Protein AF-A0AAV6G6T9-F1 (afdb_monomer)

Sequence (315 aa):
MAETFWTLSTRKVIGYNVGSTQAIMESDSLARQVESVERSITFLRQEQLTLLHGLHLEILSLEKRCTELTCELKSNPPGRSQADVLEEEEMLEGRCREVEGRLAKQHSTLEELQKELSHKGALVGALRASLKDKERSFLEDLKKHSHRTTVLTTELQKQTEAATYLSMQLHSARKKLKHQHQQQQQQHHHHHRQRVAHHDPQEPTGSPSPGPSGVVAKPKRRSGGSKHSATHIRAERARECVPREKVTGPEEPKAMPDPALFFYPHRHRARSRHALRLPLEAMEDMVGAEVPDRVAPILVAPPPTATIAAESKAE

Mean predicted aligned error: 22.71 Å

Foldseek 3Di:
DDDDDDDDDDDDDDDDDPVVVVVVVVVVVVVVVVVVVVVVVVVVVVVVVVVVVVVVVVVVVVVVVVVVVVCCVVVVDVPAPPVRVVVVVVVVVVVVVVVVVVVVVVVVVVVVVVVVVVVVVVVVVVVVVVVVVVVVVVVVVVVVVVVVVVVVVVVVVVVVVVVVVVVVVVVVVVVVVVVVVVVVVVVVVVVVVVVCVPDDDDDDDDDDDDDDDDDPDDPPDPDDPDPVPVVVVVVVVVVVVDPPPVCPDPDDDDPDDDPCVVVDDPDPDDDDDDDDDDDDDDDDDDDDDDDDDDDDDDDDDDDDDDDDDDDDDDD

Structure (mmCIF, N/CA/C/O backbone):
data_AF-A0AAV6G6T9-F1
#
_entry.id   AF-A0AAV6G6T9-F1
#
loop_
_atom_site.group_PDB
_atom_site.id
_atom_site.type_symbol
_atom_site.label_atom_id
_atom_site.label_alt_id
_atom_site.label_comp_id
_atom_site.label_asym_id
_atom_site.label_entity_id
_atom_site.label_seq_id
_atom_site.pdbx_PDB_ins_code
_atom_site.Cartn_x
_atom_site.Cartn_y
_atom_site.Cartn_z
_atom_site.occupancy
_atom_site.B_iso_or_equiv
_atom_site.auth_seq_id
_atom_site.auth_comp_id
_atom_site.auth_asym_id
_atom_site.auth_atom_id
_atom_site.pdbx_PDB_model_num
ATOM 1 N N . MET A 1 1 ? -106.044 -54.696 132.456 1.00 41.06 1 MET A N 1
ATOM 2 C CA . MET A 1 1 ? -106.180 -56.120 132.067 1.00 41.06 1 MET A CA 1
ATOM 3 C C . MET A 1 1 ? -106.564 -56.115 130.591 1.00 41.06 1 MET A C 1
ATOM 5 O O . MET A 1 1 ? -107.539 -55.448 130.294 1.00 41.06 1 MET A O 1
ATOM 9 N N . ALA A 1 2 ? -105.868 -56.689 129.612 1.00 40.88 2 ALA A N 1
ATOM 10 C CA . ALA A 1 2 ? -104.764 -57.645 129.572 1.00 40.88 2 ALA A CA 1
ATOM 11 C C . ALA A 1 2 ? -103.958 -57.458 128.256 1.00 40.88 2 ALA A C 1
ATOM 13 O O . ALA A 1 2 ? -104.412 -56.766 127.347 1.00 40.88 2 ALA A O 1
ATOM 14 N N . GLU A 1 3 ? -102.761 -58.046 128.208 1.00 51.12 3 GLU A N 1
ATOM 15 C CA . GLU A 1 3 ? -101.718 -57.963 127.167 1.00 51.12 3 GLU A CA 1
ATOM 16 C C . GLU A 1 3 ? -101.875 -58.967 125.994 1.00 51.12 3 GLU A C 1
ATOM 18 O O . GLU A 1 3 ? -102.751 -59.830 126.031 1.00 51.12 3 GLU A O 1
ATOM 23 N N . THR A 1 4 ? -100.893 -58.908 125.062 1.00 51.16 4 THR A N 1
ATOM 24 C CA . THR A 1 4 ? -100.287 -59.939 124.153 1.00 51.16 4 THR A CA 1
ATOM 25 C C . THR A 1 4 ? -100.563 -59.747 122.640 1.00 51.16 4 THR A C 1
ATOM 27 O O . THR A 1 4 ? -101.712 -59.580 122.261 1.00 51.16 4 THR A O 1
ATOM 30 N N . PHE A 1 5 ? -99.595 -59.497 121.726 1.00 52.81 5 PHE A N 1
ATOM 31 C CA . PHE A 1 5 ? -98.375 -60.174 121.177 1.00 52.81 5 PHE A CA 1
ATOM 32 C C . PHE A 1 5 ? -98.612 -60.930 119.836 1.00 52.81 5 PHE A C 1
ATOM 34 O O . PHE A 1 5 ? -99.600 -61.645 119.734 1.00 52.81 5 PHE A O 1
ATOM 41 N N . TRP A 1 6 ? -97.684 -60.777 118.857 1.00 47.28 6 TRP A N 1
ATOM 42 C CA . TRP A 1 6 ? -97.148 -61.730 117.829 1.00 47.28 6 TRP A CA 1
ATOM 43 C C . TRP A 1 6 ? -96.777 -61.107 116.445 1.00 47.28 6 TRP A C 1
ATOM 45 O O . TRP A 1 6 ? -97.058 -59.949 116.166 1.00 47.28 6 TRP A O 1
ATOM 55 N N . THR A 1 7 ? -96.036 -61.877 115.630 1.00 49.06 7 THR A N 1
ATOM 56 C CA . THR A 1 7 ? -94.848 -61.572 114.783 1.00 49.06 7 THR A CA 1
ATOM 57 C C . THR A 1 7 ? -94.997 -61.668 113.238 1.00 49.06 7 THR A C 1
ATOM 59 O O . THR A 1 7 ? -95.895 -62.345 112.765 1.00 49.06 7 THR A O 1
ATOM 62 N N . LEU A 1 8 ? -94.006 -61.101 112.506 1.00 49.66 8 LEU A N 1
ATOM 63 C CA . LEU A 1 8 ? -93.363 -61.440 111.192 1.00 49.66 8 LEU A CA 1
ATOM 64 C C . LEU A 1 8 ? -94.143 -62.070 110.001 1.00 49.66 8 LEU A C 1
ATOM 66 O O . LEU A 1 8 ? -94.743 -63.125 110.145 1.00 49.66 8 LEU A O 1
ATOM 70 N N . SER A 1 9 ? -93.855 -61.597 108.767 1.00 36.16 9 SER A N 1
ATOM 71 C CA . SER A 1 9 ? -93.551 -62.478 107.607 1.00 36.16 9 SER A CA 1
ATOM 72 C C . SER A 1 9 ? -92.897 -61.744 106.418 1.00 36.16 9 SER A C 1
ATOM 74 O O . SER A 1 9 ? -93.399 -60.736 105.928 1.00 36.16 9 SER A O 1
ATOM 76 N N . THR A 1 10 ? -91.806 -62.313 105.901 1.00 50.47 10 THR A N 1
ATOM 77 C CA . THR A 1 10 ? -91.118 -61.986 104.638 1.00 50.47 10 THR A CA 1
ATOM 78 C C . THR A 1 10 ? -91.648 -62.843 103.477 1.00 50.47 10 THR A C 1
ATOM 80 O O . THR A 1 10 ? -92.074 -63.978 103.686 1.00 50.47 10 THR A O 1
ATOM 83 N N . ARG A 1 11 ? -91.558 -62.359 102.226 1.00 40.62 11 ARG A N 1
ATOM 84 C CA . ARG A 1 11 ? -91.478 -63.231 101.036 1.00 40.62 11 ARG A CA 1
ATOM 85 C C . ARG A 1 11 ? -90.736 -62.556 99.879 1.00 40.62 11 ARG A C 1
ATOM 87 O O . ARG A 1 11 ? -90.953 -61.391 99.573 1.00 40.62 11 ARG A O 1
ATOM 94 N N . LYS A 1 12 ? -89.838 -63.335 99.278 1.00 53.16 12 LYS A N 1
ATOM 95 C CA . LYS A 1 12 ? -88.882 -63.012 98.213 1.00 53.16 12 LYS A CA 1
ATOM 96 C C . LYS A 1 12 ? -89.380 -63.624 96.899 1.00 53.16 12 LYS A C 1
ATOM 98 O O . LYS A 1 12 ? -89.900 -64.736 96.932 1.00 53.16 12 LYS A O 1
ATOM 103 N N . VAL A 1 13 ? -89.178 -62.952 95.764 1.00 44.69 13 VAL A N 1
ATOM 104 C CA . VAL A 1 13 ? -89.310 -63.549 94.422 1.00 44.69 13 VAL A CA 1
ATOM 105 C C . VAL A 1 13 ? -88.061 -63.195 93.615 1.00 44.69 13 VAL A C 1
ATOM 107 O O . VAL A 1 13 ? -87.662 -62.037 93.548 1.00 44.69 13 VAL A O 1
ATOM 110 N N . ILE A 1 14 ? -87.420 -64.230 93.073 1.00 48.31 14 ILE A N 1
ATOM 111 C CA . ILE A 1 14 ? -86.211 -64.220 92.242 1.00 48.31 14 ILE A CA 1
ATOM 112 C C . ILE A 1 14 ? -86.640 -64.690 90.849 1.00 48.31 14 ILE A C 1
ATOM 114 O O . ILE A 1 14 ? -87.319 -65.711 90.749 1.00 48.31 14 ILE A O 1
ATOM 118 N N . GLY A 1 15 ? -86.220 -63.991 89.792 1.00 45.75 15 GLY A N 1
ATOM 119 C CA . GLY A 1 15 ? -86.423 -64.434 88.414 1.00 45.75 15 GLY A CA 1
ATOM 120 C C . GLY A 1 15 ? -85.652 -63.611 87.375 1.00 45.75 15 GLY A C 1
ATOM 121 O O . GLY A 1 15 ? -86.009 -62.470 87.118 1.00 45.75 15 GLY A O 1
ATOM 122 N N . TYR A 1 16 ? -84.682 -64.280 86.736 1.00 47.44 16 TYR A N 1
ATOM 123 C CA . TYR A 1 16 ? -84.162 -64.080 85.368 1.00 47.44 16 TYR A CA 1
ATOM 124 C C . TYR A 1 16 ? -83.041 -63.044 85.136 1.00 47.44 16 TYR A C 1
ATOM 126 O O . TYR A 1 16 ? -83.238 -61.842 85.032 1.00 47.44 16 TYR A O 1
ATOM 134 N N . ASN A 1 17 ? -81.835 -63.606 84.988 1.00 52.84 17 ASN A N 1
ATOM 135 C CA . ASN A 1 17 ? -80.500 -63.000 85.024 1.00 52.84 17 ASN A CA 1
ATOM 136 C C . ASN A 1 17 ? -79.747 -63.172 83.673 1.00 52.84 17 ASN A C 1
ATOM 138 O O . ASN A 1 17 ? -78.525 -63.167 83.636 1.00 52.84 17 ASN A O 1
ATOM 142 N N . VAL A 1 18 ? -80.461 -63.395 82.555 1.00 53.16 18 VAL A N 1
ATOM 143 C CA . VAL A 1 18 ? -79.850 -63.735 81.241 1.00 53.16 18 VAL A CA 1
ATOM 144 C C . VAL A 1 18 ? -79.889 -62.574 80.234 1.00 53.16 18 VAL A C 1
ATOM 146 O O . VAL A 1 18 ? -78.946 -62.403 79.475 1.00 53.16 18 VAL A O 1
ATOM 149 N N . GLY A 1 19 ? -80.900 -61.696 80.274 1.00 52.91 19 GLY A N 1
ATOM 150 C CA . GLY A 1 19 ? -80.876 -60.439 79.501 1.00 52.91 19 GLY A CA 1
ATOM 151 C C . GLY A 1 19 ? -79.894 -59.404 80.066 1.00 52.91 19 GLY A C 1
ATOM 152 O O . GLY A 1 19 ? -79.431 -58.519 79.354 1.00 52.91 19 GLY A O 1
ATOM 153 N N . SER A 1 20 ? -79.535 -59.550 81.345 1.00 53.62 20 SER A N 1
ATOM 154 C CA . SER A 1 20 ? -78.625 -58.634 82.026 1.00 53.62 20 SER A CA 1
ATOM 155 C C . SER A 1 20 ? -77.185 -58.800 81.548 1.00 53.62 20 SER A C 1
ATOM 157 O O . SER A 1 20 ? -76.500 -57.803 81.398 1.00 53.62 20 SER A O 1
ATOM 159 N N . THR A 1 21 ? -76.708 -60.017 81.265 1.00 56.94 21 THR A N 1
ATOM 160 C CA . THR A 1 21 ? -75.305 -60.239 80.869 1.00 56.94 21 THR A CA 1
ATOM 161 C C . THR A 1 21 ? -75.007 -59.772 79.445 1.00 56.94 21 THR A C 1
ATOM 163 O O . THR A 1 21 ? -73.930 -59.235 79.209 1.00 56.94 21 THR A O 1
ATOM 166 N N . GLN A 1 22 ? -75.959 -59.891 78.513 1.00 58.50 22 GLN A N 1
ATOM 167 C CA . GLN A 1 22 ? -75.807 -59.377 77.146 1.00 58.50 22 GLN A CA 1
ATOM 168 C C . GLN A 1 22 ? -75.894 -57.844 77.095 1.00 58.50 22 GLN A C 1
ATOM 170 O O . GLN A 1 22 ? -75.050 -57.208 76.469 1.00 58.50 22 GLN A O 1
ATOM 175 N N . ALA A 1 23 ? -76.817 -57.247 77.857 1.00 64.19 23 ALA A N 1
ATOM 176 C CA . ALA A 1 23 ? -76.880 -55.797 78.038 1.00 64.19 23 ALA A CA 1
ATOM 177 C C . ALA A 1 23 ? -75.626 -55.238 78.739 1.00 64.19 23 ALA A C 1
ATOM 179 O O . ALA A 1 23 ? -75.147 -54.171 78.366 1.00 64.19 23 ALA A O 1
ATOM 180 N N . ILE A 1 24 ? -75.056 -55.966 79.709 1.00 71.31 24 ILE A N 1
ATOM 181 C CA . ILE A 1 24 ? -73.789 -55.596 80.359 1.00 71.31 24 ILE A CA 1
ATOM 182 C C . ILE A 1 24 ? -72.635 -55.648 79.345 1.00 71.31 24 ILE A C 1
ATOM 184 O O . ILE A 1 24 ? -71.897 -54.675 79.227 1.00 71.31 24 ILE A O 1
ATOM 188 N N . MET A 1 25 ? -72.518 -56.712 78.540 1.00 65.44 25 MET A N 1
ATOM 189 C CA . MET A 1 25 ? -71.467 -56.814 77.514 1.00 65.44 25 MET A CA 1
ATOM 190 C C . MET A 1 25 ? -71.571 -55.733 76.423 1.00 65.44 25 MET A C 1
ATOM 192 O O . MET A 1 25 ? -70.552 -55.173 76.016 1.00 65.44 25 MET A O 1
ATOM 196 N N . GLU A 1 26 ? -72.780 -55.408 75.959 1.00 73.19 26 GLU A N 1
ATOM 197 C CA . GLU A 1 26 ? -73.020 -54.313 75.007 1.00 73.19 26 GLU A CA 1
ATOM 198 C C . GLU A 1 26 ? -72.742 -52.941 75.641 1.00 73.19 26 GLU A C 1
ATOM 200 O O . GLU A 1 26 ? -72.163 -52.070 74.989 1.00 73.19 26 GLU A O 1
ATOM 205 N N . SER A 1 27 ? -73.054 -52.765 76.929 1.00 78.31 27 SER A N 1
ATOM 206 C CA . SER A 1 27 ? -72.729 -51.543 77.672 1.00 78.31 27 SER A CA 1
ATOM 207 C C . SER A 1 27 ? -71.225 -51.362 77.893 1.00 78.31 27 SER A C 1
ATOM 209 O O . SER A 1 27 ? -70.723 -50.253 77.727 1.00 78.31 27 SER A O 1
ATOM 211 N N . ASP A 1 28 ? -70.483 -52.442 78.151 1.00 81.31 28 ASP A N 1
ATOM 212 C CA . ASP A 1 28 ? -69.023 -52.419 78.278 1.00 81.31 28 ASP A CA 1
ATOM 213 C C . ASP A 1 28 ? -68.351 -52.130 76.927 1.00 81.31 28 ASP A C 1
ATOM 215 O O . ASP A 1 28 ? -67.334 -51.437 76.859 1.00 81.31 28 ASP A O 1
ATOM 219 N N . SER A 1 29 ? -68.921 -52.638 75.828 1.00 85.25 29 SER A N 1
ATOM 220 C CA . SER A 1 29 ? -68.466 -52.332 74.467 1.00 85.25 29 SER A CA 1
ATOM 221 C C . SER A 1 29 ? -68.713 -50.866 74.107 1.00 85.25 29 SER A C 1
ATOM 223 O O . SER A 1 29 ? -67.813 -50.203 73.588 1.00 85.25 29 SER A O 1
ATOM 225 N N . LEU A 1 30 ? -69.903 -50.340 74.416 1.00 89.44 30 LEU A N 1
ATOM 226 C CA . LEU A 1 30 ? -70.239 -48.933 74.204 1.00 89.44 30 LEU A CA 1
ATOM 227 C C . LEU A 1 30 ? -69.366 -48.019 75.072 1.00 89.44 30 LEU A C 1
ATOM 229 O O . LEU A 1 30 ? -68.861 -47.019 74.573 1.00 89.44 30 LEU A O 1
ATOM 233 N N . ALA A 1 31 ? -69.114 -48.384 76.331 1.00 89.44 31 ALA A N 1
ATOM 234 C CA . ALA A 1 31 ? -68.224 -47.645 77.222 1.00 89.44 31 ALA A CA 1
ATOM 235 C C . ALA A 1 31 ? -66.794 -47.584 76.668 1.00 89.44 31 ALA A C 1
ATOM 237 O O . ALA A 1 31 ? -66.214 -46.504 76.598 1.00 89.44 31 ALA A O 1
ATOM 238 N N . ARG A 1 32 ? -66.244 -48.707 76.180 1.00 91.38 32 ARG A N 1
ATOM 239 C CA . ARG A 1 32 ? -64.930 -48.723 75.510 1.00 91.38 32 ARG A CA 1
ATOM 240 C C . ARG A 1 32 ? -64.916 -47.886 74.231 1.00 91.38 32 ARG A C 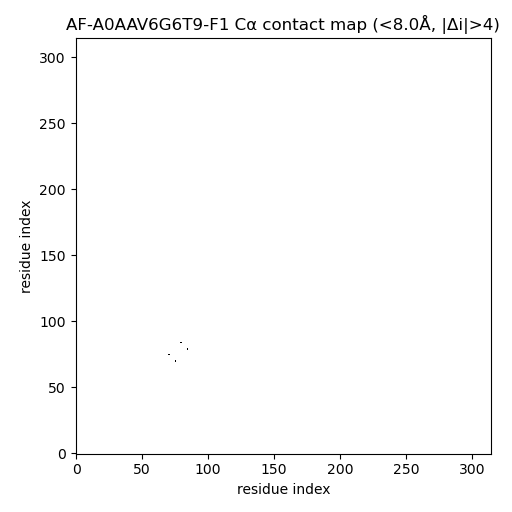1
ATOM 242 O O . ARG A 1 32 ? -63.908 -47.246 73.941 1.00 91.38 32 ARG A O 1
ATOM 249 N N . GLN A 1 33 ? -66.008 -47.876 73.466 1.00 92.88 33 GLN A N 1
ATOM 250 C CA . GLN A 1 33 ? -66.125 -47.066 72.253 1.00 92.88 33 GLN A CA 1
ATOM 251 C C . GLN A 1 33 ? -66.185 -45.568 72.576 1.00 92.88 33 GLN A C 1
ATOM 253 O O . GLN A 1 33 ? -65.482 -44.788 71.938 1.00 92.88 33 GLN A O 1
ATOM 258 N N . VAL A 1 34 ? -66.951 -45.172 73.595 1.00 92.69 34 VAL A N 1
ATOM 259 C CA . VAL A 1 34 ? -66.989 -43.794 74.109 1.00 92.69 34 VAL A CA 1
ATOM 260 C C . VAL A 1 34 ? -65.607 -43.384 74.605 1.00 92.69 34 VAL A C 1
ATOM 262 O O . VAL A 1 34 ? -65.087 -42.368 74.162 1.00 92.69 34 VAL A O 1
ATOM 265 N N . GLU A 1 35 ? -64.948 -44.218 75.406 1.00 94.56 35 GLU A N 1
ATOM 266 C CA . GLU A 1 35 ? -63.604 -43.944 75.920 1.00 94.56 35 GLU A CA 1
ATOM 267 C C . GLU A 1 35 ? -62.551 -43.886 74.788 1.00 94.56 35 GLU A C 1
ATOM 269 O O . GLU A 1 35 ? -61.569 -43.149 74.861 1.00 94.56 35 GLU A O 1
ATOM 274 N N . SER A 1 36 ? -62.724 -44.651 73.705 1.00 95.31 36 SER A N 1
ATOM 275 C CA . SER A 1 36 ? -61.883 -44.565 72.502 1.00 95.31 36 SER A CA 1
ATOM 276 C C . SER A 1 36 ? -62.116 -43.261 71.739 1.00 95.31 36 SER A C 1
ATOM 278 O O . SER A 1 36 ? -61.157 -42.636 71.284 1.00 95.31 36 SER A O 1
ATOM 280 N N . VAL A 1 37 ? -63.374 -42.842 71.589 1.00 96.62 37 VAL A N 1
ATOM 281 C CA . VAL A 1 37 ? -63.724 -41.575 70.939 1.00 96.62 37 VAL A CA 1
ATOM 282 C C . VAL A 1 37 ? -63.223 -40.402 71.776 1.00 96.62 37 VAL A C 1
ATOM 284 O O . VAL A 1 37 ? -62.614 -39.494 71.222 1.00 96.62 37 VAL A O 1
ATOM 287 N N . GLU A 1 38 ? -63.363 -40.442 73.098 1.00 96.00 38 GLU A N 1
ATOM 288 C CA . GLU A 1 38 ? -62.825 -39.430 74.010 1.00 96.00 38 GLU A CA 1
ATOM 289 C C . GLU A 1 38 ? -61.305 -39.304 73.884 1.00 96.00 38 GLU A C 1
ATOM 291 O O . GLU A 1 38 ? -60.806 -38.189 73.731 1.00 96.00 38 GLU A O 1
ATOM 296 N N . ARG A 1 39 ? -60.569 -40.425 73.834 1.00 96.75 39 ARG A N 1
ATOM 297 C CA . ARG A 1 39 ? -59.121 -40.422 73.547 1.00 96.75 39 ARG A CA 1
ATOM 298 C C . ARG A 1 39 ? -58.793 -39.861 72.161 1.00 96.75 39 ARG A C 1
ATOM 300 O O . ARG A 1 39 ? -57.801 -39.156 72.006 1.00 96.75 39 ARG A O 1
ATOM 307 N N . SER A 1 40 ? -59.612 -40.149 71.148 1.00 96.56 40 SER A N 1
ATOM 308 C CA . SER A 1 40 ? -59.420 -39.583 69.806 1.00 96.56 40 SER A CA 1
ATOM 309 C C . SER A 1 40 ? -59.682 -38.074 69.780 1.00 96.56 40 SER A C 1
ATOM 311 O O . SER A 1 40 ? -58.942 -37.334 69.143 1.00 96.56 40 SER A O 1
ATOM 313 N N . ILE A 1 41 ? -60.674 -37.591 70.535 1.00 97.12 41 ILE A N 1
ATOM 314 C CA . ILE A 1 41 ? -60.990 -36.166 70.661 1.00 97.12 41 ILE A CA 1
ATOM 315 C C . ILE A 1 41 ? -59.871 -35.444 71.406 1.00 97.12 41 ILE A C 1
ATOM 317 O O . ILE A 1 41 ? -59.490 -34.347 71.005 1.00 97.12 41 ILE A O 1
ATOM 321 N N . THR A 1 42 ? -59.329 -36.025 72.478 1.00 96.56 42 THR A N 1
ATOM 322 C CA . THR A 1 42 ? -58.191 -35.422 73.184 1.00 96.56 42 THR A CA 1
ATOM 323 C C . THR A 1 42 ? -56.944 -35.401 72.309 1.00 96.56 42 THR A C 1
ATOM 325 O O . THR A 1 42 ? -56.267 -34.376 72.284 1.00 96.56 42 THR A O 1
ATOM 328 N N . PHE A 1 43 ? -56.696 -36.457 71.528 1.00 97.62 43 PHE A N 1
ATOM 329 C CA . PHE A 1 43 ? -55.625 -36.486 70.532 1.00 97.62 43 PHE A CA 1
ATOM 330 C C . PHE A 1 43 ? -55.804 -35.396 69.466 1.00 97.62 43 PHE A C 1
ATOM 332 O O . PHE A 1 43 ? -54.898 -34.592 69.275 1.00 97.62 43 PHE A O 1
ATOM 339 N N . LEU A 1 44 ? -56.985 -35.285 68.844 1.00 97.69 44 LEU A N 1
ATOM 340 C CA . LEU A 1 44 ? -57.269 -34.238 67.852 1.00 97.69 44 LEU A CA 1
ATOM 341 C C . LEU A 1 44 ? -57.118 -32.834 68.447 1.00 97.69 44 LEU A C 1
ATOM 343 O O . LEU A 1 44 ? -56.577 -31.941 67.803 1.00 97.69 44 LEU A O 1
ATOM 347 N N . ARG A 1 45 ? -57.580 -32.621 69.685 1.00 96.94 45 ARG A N 1
ATOM 348 C CA . ARG A 1 45 ? -57.419 -31.334 70.379 1.00 96.94 45 ARG A CA 1
ATOM 349 C C . ARG A 1 45 ? -55.951 -31.014 70.631 1.00 96.94 45 ARG A C 1
ATOM 351 O O . ARG A 1 45 ? -55.549 -29.863 70.481 1.00 96.94 45 ARG A O 1
ATOM 358 N N . GLN A 1 46 ? -55.156 -32.015 70.996 1.00 97.62 46 GLN A N 1
ATOM 359 C CA . GLN A 1 46 ? -53.718 -31.863 71.172 1.00 97.62 46 GLN A CA 1
ATOM 360 C C . GLN A 1 46 ? -53.029 -31.548 69.838 1.00 97.62 46 GLN A C 1
ATOM 362 O O . GLN A 1 46 ? -52.244 -30.606 69.779 1.00 97.62 46 GLN A O 1
ATOM 367 N N . GLU A 1 47 ? -53.375 -32.257 68.763 1.00 97.62 47 GLU A N 1
ATOM 368 C CA . GLU A 1 47 ? -52.836 -32.029 67.420 1.00 97.62 47 GLU A CA 1
ATOM 369 C C . GLU A 1 47 ? -53.194 -30.626 66.898 1.00 97.62 47 GLU A C 1
ATOM 371 O O . GLU A 1 47 ? -52.319 -29.876 66.460 1.00 97.62 47 GLU A O 1
ATOM 376 N N . GLN A 1 48 ? -54.455 -30.208 67.056 1.00 97.75 48 GLN A N 1
ATOM 377 C CA . GLN A 1 48 ? -54.919 -28.867 66.698 1.00 97.75 48 GLN A CA 1
ATOM 378 C C . GLN A 1 48 ? -54.155 -27.775 67.461 1.00 97.75 48 GLN A C 1
ATOM 380 O O . GLN A 1 48 ? -53.764 -26.771 66.864 1.00 97.75 48 GLN A O 1
ATOM 385 N N . LEU A 1 49 ? -53.911 -27.967 68.762 1.00 98.12 49 LEU A N 1
ATOM 386 C CA . LEU A 1 49 ? -53.104 -27.044 69.564 1.00 98.12 49 LEU A CA 1
ATOM 387 C C . LEU A 1 49 ? -51.649 -26.994 69.082 1.00 98.12 49 LEU A C 1
ATOM 389 O O . LEU A 1 49 ? -51.089 -25.903 68.981 1.00 98.12 49 LEU A O 1
ATOM 393 N N . THR A 1 50 ? -51.043 -28.138 68.746 1.00 97.88 50 THR A N 1
ATOM 394 C CA . THR A 1 50 ? -49.665 -28.175 68.226 1.00 97.88 50 THR A CA 1
ATOM 395 C C . THR A 1 50 ? -49.531 -27.488 66.869 1.00 97.88 50 THR A C 1
ATOM 397 O O . THR A 1 50 ? -48.595 -26.714 66.680 1.00 97.88 50 THR A O 1
ATOM 400 N N . LEU A 1 51 ? -50.487 -27.690 65.955 1.00 98.12 51 LEU A N 1
ATOM 401 C CA . LEU A 1 51 ? -50.503 -27.023 64.654 1.00 98.12 51 LEU A CA 1
ATOM 402 C C . LEU A 1 51 ? -50.672 -25.510 64.811 1.00 98.12 51 LEU A C 1
ATOM 404 O O . LEU A 1 51 ? -49.931 -24.740 64.207 1.00 98.12 51 LEU A O 1
ATOM 408 N N . LEU A 1 52 ? -51.615 -25.078 65.652 1.00 98.25 52 LEU A N 1
ATOM 409 C CA . LEU A 1 52 ? -51.862 -23.657 65.887 1.00 98.25 52 LEU A CA 1
ATOM 410 C C . LEU A 1 52 ? -50.645 -22.968 66.520 1.00 98.25 52 LEU A C 1
ATOM 412 O O . LEU A 1 52 ? -50.295 -21.857 66.126 1.00 98.25 52 LEU A O 1
ATOM 416 N N . HIS A 1 53 ? -49.962 -23.642 67.450 1.00 98.12 53 HIS A N 1
ATOM 417 C CA . HIS A 1 53 ? -48.706 -23.151 68.010 1.00 98.12 53 HIS A CA 1
ATOM 418 C C . HIS A 1 53 ? -47.591 -23.068 66.954 1.00 98.12 53 HIS A C 1
ATOM 420 O O . HIS A 1 53 ? -46.897 -22.055 66.889 1.00 98.12 53 HIS A O 1
ATOM 426 N N . GLY A 1 54 ? -47.452 -24.082 66.091 1.00 98.44 54 GLY A N 1
ATOM 427 C CA . GLY A 1 54 ? -46.478 -24.091 64.994 1.00 98.44 54 GLY A CA 1
ATOM 428 C C . GLY A 1 54 ? -46.690 -22.951 63.996 1.00 98.44 54 GLY A C 1
ATOM 429 O O . GLY A 1 54 ? -45.761 -22.196 63.720 1.00 98.44 54 GLY A O 1
ATOM 430 N N . LEU A 1 55 ? -47.929 -22.752 63.536 1.00 98.38 55 LEU A N 1
ATOM 431 C CA . LEU A 1 55 ? -48.283 -21.650 62.634 1.00 98.38 55 LEU A CA 1
ATOM 432 C C . LEU A 1 55 ? -48.022 -20.280 63.266 1.00 98.38 55 LEU A C 1
ATOM 434 O O . LEU A 1 55 ? -47.551 -19.368 62.592 1.00 98.38 55 LEU A O 1
ATOM 438 N N . HIS A 1 56 ? -48.293 -20.126 64.564 1.00 98.25 56 HIS A N 1
ATOM 439 C CA . HIS A 1 56 ? -47.997 -18.879 65.262 1.00 98.25 56 HIS A CA 1
ATOM 440 C C . HIS A 1 56 ? -46.493 -18.563 65.246 1.00 98.25 56 HIS A C 1
ATOM 442 O O . HIS A 1 56 ? -46.113 -17.425 64.983 1.00 98.25 56 HIS A O 1
ATOM 448 N N . LEU A 1 57 ? -45.630 -19.563 65.453 1.00 98.50 57 LEU A N 1
ATOM 449 C CA . LEU A 1 57 ? -44.177 -19.389 65.358 1.00 98.50 57 LEU A CA 1
ATOM 450 C C . LEU A 1 57 ? -43.714 -19.069 63.929 1.00 98.50 57 LEU A C 1
ATOM 452 O O . LEU A 1 57 ? -42.823 -18.238 63.756 1.00 98.50 57 LEU A O 1
ATOM 456 N N . GLU A 1 58 ? -44.317 -19.682 62.907 1.00 98.25 58 GLU A N 1
ATOM 457 C CA . GLU A 1 58 ? -44.018 -19.372 61.503 1.00 98.25 58 GLU A CA 1
ATOM 458 C C . GLU A 1 58 ? -44.395 -17.936 61.142 1.00 98.25 58 GLU A C 1
ATOM 460 O O . GLU A 1 58 ? -43.586 -17.235 60.537 1.00 98.25 58 GLU A O 1
ATOM 465 N N . ILE A 1 59 ? -45.579 -17.476 61.560 1.00 98.31 59 ILE A N 1
ATOM 466 C CA . ILE A 1 59 ? -46.020 -16.090 61.361 1.00 98.31 59 ILE A CA 1
ATOM 467 C C . ILE A 1 59 ? -45.023 -15.135 62.016 1.00 98.31 59 ILE A C 1
ATOM 469 O O . ILE A 1 59 ? -44.523 -14.240 61.343 1.00 98.31 59 ILE A O 1
ATOM 473 N N . LEU A 1 60 ? -44.648 -15.375 63.276 1.00 98.31 60 LEU A N 1
ATOM 474 C CA . LEU A 1 60 ? -43.654 -14.552 63.968 1.00 98.31 60 LEU A CA 1
ATOM 475 C C . LEU A 1 60 ? -42.285 -14.577 63.265 1.00 98.31 60 LEU A C 1
ATOM 477 O O . LEU A 1 60 ? -41.605 -13.554 63.181 1.00 98.31 60 LEU A O 1
ATOM 481 N N . SER A 1 61 ? -41.868 -15.727 62.728 1.00 98.31 61 SER A N 1
ATOM 482 C CA . SER A 1 61 ? -40.623 -15.851 61.961 1.00 98.31 61 SER A CA 1
ATOM 483 C C . SER A 1 61 ? -40.675 -15.081 60.637 1.00 98.31 61 SER A C 1
ATOM 485 O O . SER A 1 61 ? -39.680 -14.469 60.244 1.00 98.31 61 SER A O 1
ATOM 487 N N . LEU A 1 62 ? -41.807 -15.122 59.933 1.00 98.31 62 LEU A N 1
ATOM 488 C CA . LEU A 1 62 ? -42.037 -14.381 58.693 1.00 98.31 62 LEU A CA 1
ATOM 489 C C . LEU A 1 62 ? -42.095 -12.881 58.956 1.00 98.31 62 LEU A C 1
ATOM 491 O O . LEU A 1 62 ? -41.424 -12.128 58.259 1.00 98.31 62 LEU A O 1
ATOM 495 N N . GLU A 1 63 ? -42.819 -12.454 59.987 1.00 98.00 63 GLU A N 1
ATOM 496 C CA . GLU A 1 63 ? -42.867 -11.062 60.429 1.00 98.00 63 GLU A CA 1
ATOM 497 C C . GLU A 1 63 ? -41.465 -10.552 60.749 1.00 98.00 63 GLU A C 1
ATOM 499 O O . GLU A 1 63 ? -41.051 -9.525 60.211 1.00 98.00 63 GLU A O 1
ATOM 504 N N . LYS A 1 64 ? -40.684 -11.318 61.520 1.00 97.75 64 LYS A N 1
ATOM 505 C CA . LYS A 1 64 ? -39.283 -10.997 61.795 1.00 97.75 64 LYS A CA 1
ATOM 506 C C . LYS A 1 64 ? -38.482 -10.843 60.499 1.00 97.75 64 LYS A C 1
ATOM 508 O O . LYS A 1 64 ? -37.874 -9.795 60.302 1.00 97.75 64 LYS A O 1
ATOM 513 N N . ARG A 1 65 ? -38.543 -11.802 59.569 1.00 97.62 65 ARG A N 1
ATOM 514 C CA . ARG A 1 65 ? -37.816 -11.721 58.287 1.00 97.62 65 ARG A CA 1
ATOM 515 C C . ARG A 1 65 ? -38.272 -10.550 57.413 1.00 97.62 65 ARG A C 1
ATOM 517 O O . ARG A 1 65 ? -37.450 -9.904 56.772 1.00 97.62 65 ARG A O 1
ATOM 524 N N . CYS A 1 66 ? -39.566 -10.252 57.376 1.00 97.31 66 CYS A N 1
ATOM 525 C CA . CYS A 1 66 ? -40.102 -9.101 56.656 1.00 97.31 66 CYS A CA 1
ATOM 526 C C . CYS A 1 66 ? -39.615 -7.789 57.275 1.00 97.31 66 CYS A C 1
ATOM 528 O O . CYS A 1 66 ? -39.250 -6.872 56.538 1.00 97.31 66 CYS A O 1
ATOM 530 N N . THR A 1 67 ? -39.562 -7.696 58.607 1.00 96.38 67 THR A N 1
ATOM 531 C CA . THR A 1 67 ? -38.985 -6.530 59.285 1.00 96.38 67 THR A CA 1
ATOM 532 C C . THR A 1 67 ? -37.486 -6.421 59.041 1.00 96.38 67 THR A C 1
ATOM 534 O O . THR A 1 67 ? -37.029 -5.323 58.756 1.00 96.38 67 THR A O 1
ATOM 537 N N . GLU A 1 68 ? -36.741 -7.529 59.046 1.00 95.69 68 GLU A N 1
ATOM 538 C CA . GLU A 1 68 ? -35.313 -7.567 58.712 1.00 95.69 68 GLU A CA 1
ATOM 539 C C . GLU A 1 68 ? -35.071 -7.095 57.280 1.00 95.69 68 GLU A C 1
ATOM 541 O O . GLU A 1 68 ? -34.328 -6.146 57.106 1.00 95.69 68 GLU A O 1
ATOM 546 N N . LEU A 1 69 ? -35.767 -7.635 56.275 1.00 93.69 69 LEU A N 1
ATOM 547 C CA . LEU A 1 69 ? -35.645 -7.194 54.877 1.00 93.69 69 LEU A CA 1
ATOM 548 C C . LEU A 1 69 ? -36.080 -5.738 54.674 1.00 93.69 69 LEU A C 1
ATOM 550 O O . LEU A 1 69 ? -35.505 -5.021 53.863 1.00 93.69 69 LEU A O 1
ATOM 554 N N . THR A 1 70 ? -37.096 -5.278 55.407 1.00 92.06 70 THR A N 1
ATOM 555 C CA . THR A 1 70 ? -37.534 -3.874 55.363 1.00 92.06 70 THR A CA 1
ATOM 556 C C . THR A 1 70 ? -36.497 -2.959 56.004 1.00 92.06 70 THR A C 1
ATOM 558 O O . THR A 1 70 ? -36.247 -1.866 55.500 1.00 92.06 70 THR A O 1
ATOM 561 N N . CYS A 1 71 ? -35.900 -3.390 57.116 1.00 88.12 71 CYS A N 1
ATOM 562 C CA . CYS A 1 71 ? -34.793 -2.703 57.756 1.00 88.12 71 CYS A CA 1
ATOM 563 C C . CYS A 1 71 ? -33.582 -2.714 56.833 1.00 88.12 71 CYS A C 1
ATOM 565 O O . CYS A 1 71 ? -33.113 -1.634 56.549 1.00 88.12 71 CYS A O 1
ATOM 567 N N . GLU A 1 72 ? -33.167 -3.849 56.270 1.00 87.75 72 GLU A N 1
ATOM 568 C CA . GLU A 1 72 ? -32.095 -3.973 55.278 1.00 87.75 72 GLU A CA 1
ATOM 569 C C . GLU A 1 72 ? -32.358 -3.128 54.039 1.00 87.75 72 GLU A C 1
ATOM 571 O O . GLU A 1 72 ? -31.436 -2.536 53.522 1.00 87.75 72 GLU A O 1
ATOM 576 N N . LEU A 1 73 ? -33.584 -2.995 53.541 1.00 83.31 73 LEU A N 1
ATOM 577 C CA . LEU A 1 73 ? -33.862 -2.114 52.403 1.00 83.31 73 LEU A CA 1
ATOM 578 C C . LEU A 1 73 ? -33.734 -0.627 52.777 1.00 83.31 73 LEU A C 1
ATOM 580 O O . LEU A 1 73 ? -33.307 0.178 51.957 1.00 83.31 73 LEU A O 1
ATOM 584 N N . LYS A 1 74 ? -34.097 -0.264 54.014 1.00 77.19 74 LYS A N 1
ATOM 585 C CA . LYS A 1 74 ? -33.969 1.100 54.560 1.00 77.19 74 LYS A CA 1
ATOM 586 C C . LYS A 1 74 ? -32.554 1.422 55.057 1.00 77.19 74 LYS A C 1
ATOM 588 O O . LYS A 1 74 ? -32.178 2.588 55.101 1.00 77.19 74 LYS A O 1
ATOM 593 N N . SER A 1 75 ? -31.828 0.404 55.510 1.00 70.12 75 SER A N 1
ATOM 594 C CA . SER A 1 75 ? -30.531 0.462 56.183 1.00 70.12 75 SER A CA 1
ATOM 595 C C . SER A 1 75 ? -29.400 -0.000 55.295 1.00 70.12 75 SER A C 1
ATOM 597 O O . SER A 1 75 ? -28.261 0.263 55.658 1.00 70.12 75 SER A O 1
ATOM 599 N N . ASN A 1 76 ? -29.683 -0.665 54.166 1.00 58.09 76 ASN A N 1
ATOM 600 C CA . ASN A 1 76 ? -28.878 -0.524 52.968 1.00 58.09 76 ASN A CA 1
ATOM 601 C C . ASN A 1 76 ? -28.825 0.982 52.794 1.00 58.09 76 ASN A C 1
ATOM 603 O O . ASN A 1 76 ? -29.823 1.595 52.395 1.00 58.09 76 ASN A O 1
ATOM 607 N N . PRO A 1 77 ? -27.695 1.607 53.152 1.00 54.84 77 PRO A N 1
ATOM 608 C CA . PRO A 1 77 ? -27.493 2.941 52.669 1.00 54.84 77 PRO A CA 1
ATOM 609 C C . PRO A 1 77 ? -27.567 2.777 51.150 1.00 54.84 77 PRO A C 1
ATOM 611 O O . PRO A 1 77 ? -27.125 1.744 50.620 1.00 54.84 77 PRO A O 1
ATOM 614 N N . PRO A 1 78 ? -28.100 3.746 50.408 1.00 59.50 78 PRO A N 1
ATOM 615 C CA . PRO A 1 78 ? -27.690 3.824 49.027 1.00 59.50 78 PRO A CA 1
ATOM 616 C C . PRO A 1 78 ? -26.160 3.972 49.136 1.00 59.50 78 PRO A C 1
ATOM 618 O O . PRO A 1 78 ? -25.668 5.001 49.588 1.00 59.50 78 PRO A O 1
ATOM 621 N N . GLY A 1 79 ? -25.397 2.889 48.914 1.00 57.66 79 GLY A N 1
ATOM 622 C CA . GLY A 1 79 ? -23.939 2.861 49.140 1.00 57.66 79 GLY A CA 1
ATOM 623 C C . GLY A 1 79 ? -23.216 3.933 48.318 1.00 57.66 79 GLY A C 1
ATOM 624 O O . GLY A 1 79 ? -22.053 4.242 48.554 1.00 57.66 79 GLY A O 1
ATOM 625 N N . ARG A 1 80 ? -23.970 4.510 47.384 1.00 63.41 80 ARG A N 1
ATOM 626 C CA . ARG A 1 80 ? -23.863 5.806 46.740 1.00 63.41 80 ARG A CA 1
ATOM 627 C C . ARG A 1 80 ? -25.273 6.384 46.721 1.00 63.41 80 ARG A C 1
ATOM 629 O O . ARG A 1 80 ? -26.187 5.649 46.344 1.00 63.41 80 ARG A O 1
ATOM 636 N N . SER A 1 81 ? -25.474 7.633 47.139 1.00 81.88 81 SER A N 1
ATOM 637 C CA . SER A 1 81 ? -26.772 8.301 46.998 1.00 81.88 81 SER A CA 1
ATOM 638 C C . SER A 1 81 ? -27.227 8.229 45.530 1.00 81.88 81 SER A C 1
ATOM 640 O O . SER A 1 81 ? -26.396 8.121 44.631 1.00 81.88 81 SER A O 1
ATOM 642 N N . GLN A 1 82 ? -28.533 8.270 45.241 1.00 82.44 82 GLN A N 1
ATOM 643 C CA . GLN A 1 82 ? -28.984 8.260 43.839 1.00 82.44 82 GLN A CA 1
ATOM 644 C C . GLN A 1 82 ? -28.358 9.411 43.028 1.00 82.44 82 GLN A C 1
ATOM 646 O O . GLN A 1 82 ? -28.120 9.254 41.837 1.00 82.44 82 GLN A O 1
ATOM 651 N N . ALA A 1 83 ? -28.039 10.532 43.682 1.00 86.50 83 ALA A N 1
ATOM 652 C CA . ALA A 1 83 ? -27.298 11.629 43.074 1.00 86.50 83 ALA A CA 1
ATOM 653 C C . ALA A 1 83 ? -25.836 11.251 42.766 1.00 86.50 83 ALA A C 1
ATOM 655 O O . ALA A 1 83 ? -25.368 11.534 41.672 1.00 86.50 83 ALA A O 1
ATOM 656 N N . ASP A 1 84 ? -25.153 10.548 43.672 1.00 87.50 84 ASP A N 1
ATOM 657 C CA . ASP A 1 84 ? -23.763 10.103 43.480 1.00 87.50 84 ASP A CA 1
ATOM 658 C C . ASP A 1 84 ? -23.646 9.114 42.304 1.00 87.50 84 ASP A C 1
ATOM 660 O O . ASP A 1 84 ? -22.661 9.117 41.571 1.00 87.50 84 ASP A O 1
ATOM 664 N N . VAL A 1 85 ? -24.660 8.258 42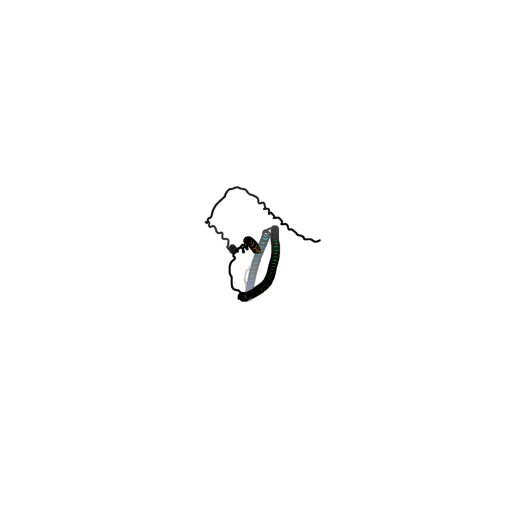.114 1.00 87.25 85 VAL A N 1
ATOM 665 C CA . VAL A 1 85 ? -24.724 7.326 40.974 1.00 87.25 85 VAL A CA 1
ATOM 666 C C . VAL A 1 85 ? -24.902 8.083 39.656 1.00 87.25 85 VAL A C 1
ATOM 668 O O . VAL A 1 85 ? -24.238 7.753 38.678 1.00 87.25 85 VAL A O 1
ATOM 671 N N . LEU A 1 86 ? -25.765 9.104 39.631 1.00 90.75 86 LEU A N 1
ATOM 672 C CA . LEU A 1 86 ? -25.980 9.940 38.445 1.00 90.75 86 LEU A CA 1
ATOM 673 C C . LEU A 1 86 ? -24.732 10.759 38.088 1.00 90.75 86 LEU A C 1
ATOM 675 O O . LEU A 1 86 ? -24.390 10.874 36.916 1.00 90.75 86 LEU A O 1
ATOM 679 N N . GLU A 1 87 ? -24.028 11.294 39.086 1.00 92.25 87 GLU A N 1
ATOM 680 C CA . GLU A 1 87 ? -22.769 12.017 38.877 1.00 92.25 87 GLU A CA 1
ATOM 681 C C . GLU A 1 87 ? -21.680 11.097 38.299 1.00 92.25 87 GLU A C 1
ATOM 683 O O . GLU A 1 87 ? -20.956 11.470 37.374 1.00 92.25 87 GLU A O 1
ATOM 688 N N . GLU A 1 88 ? -21.573 9.865 38.801 1.00 93.56 88 GLU A N 1
ATOM 689 C CA . GLU A 1 88 ? -20.636 8.874 38.269 1.00 93.56 88 GLU A CA 1
ATOM 690 C C . GLU A 1 88 ? -20.994 8.443 36.842 1.00 93.56 88 GLU A C 1
ATOM 692 O O . GLU A 1 88 ? -20.095 8.294 36.012 1.00 93.56 88 GLU A O 1
ATOM 697 N N . GLU A 1 89 ? -22.282 8.276 36.539 1.00 94.88 89 GLU A N 1
ATOM 698 C CA . GLU A 1 89 ? -22.769 8.000 35.186 1.00 94.88 89 GLU A CA 1
ATOM 699 C C . GLU A 1 89 ? -22.399 9.140 34.230 1.00 94.88 89 GLU A C 1
ATOM 701 O O . GLU A 1 89 ? -21.777 8.884 33.200 1.00 94.88 89 GLU A O 1
ATOM 706 N N . GLU A 1 90 ? -22.650 10.398 34.606 1.00 96.50 90 GLU A N 1
ATOM 707 C CA . GLU A 1 90 ? -22.267 11.567 33.807 1.00 96.50 90 GLU A CA 1
ATOM 708 C C . GLU A 1 90 ? -20.746 11.635 33.584 1.00 96.50 90 GLU A C 1
ATOM 710 O O . GLU A 1 90 ? -20.277 11.870 32.466 1.00 96.50 90 GLU A O 1
ATOM 715 N N . MET A 1 91 ? -19.947 11.366 34.621 1.00 97.56 91 MET A N 1
ATOM 716 C CA . MET A 1 91 ? -18.489 11.311 34.500 1.00 97.56 91 MET A CA 1
ATOM 717 C C . MET A 1 91 ? -18.022 10.194 33.561 1.00 97.56 91 MET A C 1
ATOM 719 O O . MET A 1 91 ? -17.106 10.397 32.756 1.00 97.56 91 MET A O 1
ATOM 723 N N . LEU A 1 92 ? -18.615 9.003 33.660 1.00 97.62 92 LEU A N 1
ATOM 724 C CA . LEU A 1 92 ? -18.288 7.878 32.788 1.00 97.62 92 LEU A CA 1
ATOM 725 C C . LEU A 1 92 ? -18.708 8.157 31.348 1.00 97.62 92 LEU A C 1
ATOM 727 O O . LEU A 1 92 ? -17.916 7.907 30.442 1.00 97.62 92 LEU A O 1
ATOM 731 N N . GLU A 1 93 ? -19.882 8.744 31.128 1.00 98.25 93 GLU A N 1
ATOM 732 C CA . GLU A 1 93 ? -20.311 9.209 29.813 1.00 98.25 93 GLU A CA 1
ATOM 733 C C . GLU A 1 93 ? -19.343 10.243 29.240 1.00 98.25 93 GLU A C 1
ATOM 735 O O . GLU A 1 93 ? -18.945 10.133 28.080 1.00 98.25 93 GLU A O 1
ATOM 740 N N . GLY A 1 94 ? -18.911 11.217 30.044 1.00 98.44 94 GLY A N 1
ATOM 741 C CA . GLY A 1 94 ? -17.913 12.206 29.641 1.00 98.44 94 GLY A CA 1
ATOM 742 C C . GLY A 1 94 ? -16.608 11.548 29.191 1.00 98.44 94 GLY A C 1
ATOM 743 O O . GLY A 1 94 ? -16.084 11.863 28.120 1.00 98.44 94 GLY A O 1
ATOM 744 N N . ARG A 1 95 ? -16.121 10.564 29.956 1.00 98.62 95 ARG A N 1
ATOM 745 C CA . ARG A 1 95 ? -14.925 9.781 29.607 1.00 98.62 95 ARG A CA 1
ATOM 746 C C . ARG A 1 95 ? -15.127 8.933 28.350 1.00 98.62 95 ARG A C 1
ATOM 748 O O . ARG A 1 95 ? -14.217 8.866 27.525 1.00 98.62 95 ARG A O 1
ATOM 755 N N . CYS A 1 96 ? -16.290 8.306 28.182 1.00 98.44 96 CYS A N 1
ATOM 756 C CA . CYS A 1 96 ? -16.632 7.550 26.976 1.00 98.44 96 CYS A CA 1
ATOM 757 C C . CYS A 1 96 ? -16.618 8.461 25.746 1.00 98.44 96 CYS A C 1
ATOM 759 O O . CYS A 1 96 ? -15.904 8.169 24.788 1.00 98.44 96 CYS A O 1
ATOM 761 N N . ARG A 1 97 ? -17.288 9.618 25.813 1.00 98.69 97 ARG A N 1
ATOM 762 C CA . ARG A 1 97 ? -17.304 10.617 24.732 1.00 98.69 97 ARG A CA 1
ATOM 763 C C . ARG A 1 97 ? -15.902 11.139 24.412 1.00 98.69 97 ARG A C 1
ATOM 765 O O . ARG A 1 97 ? -15.569 11.335 23.244 1.00 98.69 97 ARG A O 1
ATOM 772 N N . GLU A 1 98 ? -15.051 11.351 25.418 1.00 98.69 98 GLU A N 1
ATOM 773 C CA . GLU A 1 98 ? -13.659 11.760 25.201 1.00 98.69 98 GLU A CA 1
ATOM 774 C C . GLU A 1 98 ? -12.872 10.688 24.431 1.00 98.69 98 GLU A C 1
ATOM 776 O O . GLU A 1 98 ? -12.181 10.995 23.454 1.00 98.69 98 GLU A O 1
ATOM 781 N N . VAL A 1 99 ? -12.984 9.424 24.848 1.00 98.56 99 VAL A N 1
ATOM 782 C CA . VAL A 1 99 ? -12.308 8.298 24.193 1.00 98.56 99 VAL A CA 1
ATOM 783 C C . VAL A 1 99 ? -12.824 8.103 22.770 1.00 98.56 99 VAL A C 1
ATOM 785 O O . VAL A 1 99 ? -12.012 7.959 21.858 1.00 98.56 99 VAL A O 1
ATOM 788 N N . GLU A 1 100 ? -14.135 8.173 22.553 1.00 98.56 100 GLU A N 1
ATOM 789 C CA . GLU A 1 100 ? -14.751 8.133 21.223 1.00 98.56 100 GLU A CA 1
ATOM 790 C C . GLU A 1 100 ? -14.251 9.277 20.338 1.00 98.56 100 GLU A C 1
ATOM 792 O O . GLU A 1 100 ? -13.854 9.054 19.195 1.00 98.56 100 GLU A O 1
ATOM 797 N N . GLY A 1 101 ? -14.170 10.496 20.877 1.00 98.69 101 GLY A N 1
ATOM 798 C CA . GLY A 1 101 ? -13.624 11.647 20.164 1.00 98.69 101 GLY A CA 1
ATOM 799 C C . GLY A 1 101 ? -12.148 11.470 19.795 1.00 98.69 101 GLY A C 1
ATOM 800 O O . GLY A 1 101 ? -11.727 11.840 18.696 1.00 98.69 101 GLY A O 1
ATOM 801 N N . ARG A 1 102 ? -11.339 10.881 20.685 1.00 98.75 102 ARG A N 1
ATOM 802 C CA . ARG A 1 102 ? -9.935 10.543 20.398 1.00 98.75 102 ARG A CA 1
ATOM 803 C C . ARG A 1 102 ? -9.825 9.456 19.331 1.00 98.75 102 ARG A C 1
ATOM 805 O O . ARG A 1 102 ? -9.001 9.594 18.429 1.00 98.75 102 ARG A O 1
ATOM 812 N N . LEU A 1 103 ? -10.661 8.424 19.406 1.00 98.75 103 LEU A N 1
ATOM 813 C CA . LEU A 1 103 ? -10.709 7.335 18.435 1.00 98.75 103 LEU A CA 1
ATOM 814 C C . LEU A 1 103 ? -11.130 7.847 17.049 1.00 98.75 103 LEU A C 1
ATOM 816 O O . LEU A 1 103 ? -10.482 7.525 16.059 1.00 98.75 103 LEU A O 1
ATOM 820 N N . ALA A 1 104 ? -12.135 8.721 16.971 1.00 98.69 104 ALA A N 1
ATOM 821 C CA . ALA A 1 104 ? -12.579 9.335 15.720 1.00 98.69 104 ALA A CA 1
ATOM 822 C C . ALA A 1 104 ? -11.471 10.164 15.048 1.00 98.69 104 ALA A C 1
ATOM 824 O O . ALA A 1 104 ? -11.253 10.039 13.844 1.00 98.69 104 ALA A O 1
ATOM 825 N N . LYS A 1 105 ? -10.712 10.954 15.823 1.00 98.69 105 LYS A N 1
ATOM 826 C CA . LYS A 1 105 ? -9.535 11.692 15.317 1.00 98.69 105 LYS A CA 1
ATOM 827 C C . LYS A 1 105 ? -8.439 10.748 14.812 1.00 98.69 105 LYS A C 1
ATOM 829 O O . LYS A 1 105 ? -7.800 11.002 13.793 1.00 98.69 105 LYS A O 1
ATOM 834 N N . GLN A 1 106 ? -8.197 9.645 15.520 1.00 98.62 106 GLN A N 1
ATOM 835 C CA . GLN A 1 106 ? -7.255 8.625 15.056 1.00 98.62 106 GLN A CA 1
ATOM 836 C C . GLN A 1 106 ? -7.731 7.970 13.754 1.00 98.62 106 GLN A C 1
ATOM 838 O O . GLN A 1 106 ? -6.936 7.809 12.835 1.00 98.62 106 GLN A O 1
ATOM 843 N N . HIS A 1 107 ? -9.019 7.657 13.622 1.00 98.69 107 HIS A N 1
ATOM 844 C CA . HIS A 1 107 ? -9.568 7.133 12.372 1.00 98.69 107 HIS A CA 1
ATOM 845 C C . HIS A 1 107 ? -9.445 8.127 11.215 1.00 98.69 107 HIS A C 1
ATOM 847 O O . HIS A 1 107 ? -8.968 7.733 10.153 1.00 98.69 107 HIS A O 1
ATOM 853 N N . SER A 1 108 ? -9.772 9.408 11.414 1.00 98.62 108 SER A N 1
ATOM 854 C CA . SER A 1 108 ? -9.650 10.412 10.348 1.00 98.62 108 SER A CA 1
ATOM 855 C C . SER A 1 108 ? -8.201 10.564 9.873 1.00 98.62 108 SER A C 1
ATOM 857 O O . SER A 1 108 ? -7.936 10.537 8.674 1.00 98.62 108 SER A O 1
ATOM 859 N N . THR A 1 109 ? -7.245 10.632 10.805 1.00 98.62 109 THR A N 1
ATOM 860 C CA . THR A 1 109 ? -5.814 10.701 10.457 1.00 98.62 109 THR A CA 1
ATOM 861 C C . THR A 1 109 ? -5.320 9.443 9.742 1.00 98.62 109 THR A C 1
ATOM 863 O O . THR A 1 109 ? -4.564 9.542 8.777 1.00 98.62 109 THR A O 1
ATOM 866 N N . LEU A 1 110 ? -5.763 8.249 10.152 1.00 98.75 110 LEU A N 1
ATOM 867 C CA . LEU A 1 110 ? -5.426 7.008 9.451 1.00 98.75 110 LEU A CA 1
ATOM 868 C C . LEU A 1 110 ? -5.990 6.987 8.026 1.00 98.75 110 LEU A C 1
ATOM 870 O O . LEU A 1 110 ? -5.289 6.573 7.104 1.00 98.75 110 LEU A O 1
ATOM 874 N N . GLU A 1 111 ? -7.222 7.449 7.825 1.00 98.81 111 GLU A N 1
ATOM 875 C CA . GLU A 1 111 ? -7.833 7.545 6.497 1.00 98.81 111 GLU A CA 1
ATOM 876 C C . GLU A 1 111 ? -7.096 8.534 5.584 1.00 98.81 111 GLU A C 1
ATOM 878 O O . GLU A 1 111 ? -6.892 8.251 4.402 1.00 98.81 111 GLU A O 1
ATOM 883 N N . GLU A 1 112 ? -6.670 9.682 6.110 1.00 98.75 112 GLU A N 1
ATOM 884 C CA . GLU A 1 112 ? -5.842 10.651 5.382 1.00 98.75 112 GLU A CA 1
ATOM 885 C C . GLU A 1 112 ? -4.509 10.029 4.951 1.00 98.75 112 GLU A C 1
ATOM 887 O O . GLU A 1 112 ? -4.153 10.078 3.771 1.00 98.75 112 GLU A O 1
ATOM 892 N N . LEU A 1 113 ? -3.819 9.345 5.867 1.00 98.75 113 LEU A N 1
ATOM 893 C CA . LEU A 1 113 ? -2.571 8.644 5.563 1.00 98.75 113 LEU A CA 1
ATOM 894 C C . LEU A 1 113 ? -2.765 7.530 4.526 1.00 98.75 113 LEU A C 1
ATOM 896 O O . LEU A 1 113 ? -1.923 7.357 3.642 1.00 98.75 113 LEU A O 1
ATOM 900 N N . GLN A 1 114 ? -3.875 6.791 4.584 1.00 98.81 114 GLN A N 1
ATOM 901 C CA . GLN A 1 114 ? -4.208 5.784 3.572 1.00 98.81 114 GLN A CA 1
ATOM 902 C C . GLN A 1 114 ? -4.434 6.417 2.194 1.00 98.81 114 GLN A C 1
ATOM 904 O O . GLN A 1 114 ? -3.911 5.913 1.194 1.00 98.81 114 GLN A O 1
ATOM 909 N N . LYS A 1 115 ? -5.153 7.545 2.125 1.00 98.75 115 LYS A N 1
ATOM 910 C CA . LYS A 1 115 ? -5.351 8.303 0.879 1.00 98.75 115 LYS A CA 1
ATOM 911 C C . LYS A 1 115 ? -4.016 8.791 0.323 1.00 98.75 115 LYS A C 1
ATOM 913 O O . LYS A 1 115 ? -3.734 8.561 -0.854 1.00 98.75 115 LYS A O 1
ATOM 918 N N . GLU A 1 116 ? -3.152 9.367 1.154 1.00 98.75 116 GLU A N 1
ATOM 919 C CA . GLU A 1 116 ? -1.811 9.782 0.734 1.00 98.75 116 GLU A CA 1
ATOM 920 C C . GLU A 1 116 ? -0.963 8.619 0.220 1.00 98.75 116 GLU A C 1
ATOM 922 O O . GLU A 1 116 ? -0.304 8.746 -0.813 1.00 98.75 116 GLU A O 1
ATOM 927 N N . LEU A 1 117 ? -0.970 7.484 0.924 1.00 98.88 117 LEU A N 1
ATOM 928 C CA . LEU A 1 117 ? -0.219 6.303 0.519 1.00 98.88 117 LEU A CA 1
ATOM 929 C C . LEU A 1 117 ? -0.722 5.775 -0.827 1.00 98.88 117 LEU A C 1
ATOM 931 O O . LEU A 1 117 ? 0.088 5.436 -1.690 1.00 98.88 117 LEU A O 1
ATOM 935 N N . SER A 1 118 ? -2.040 5.762 -1.037 1.00 98.75 118 SER A N 1
ATOM 936 C CA . SER A 1 118 ? -2.640 5.363 -2.312 1.00 98.75 118 SER A CA 1
ATOM 937 C C . SER A 1 118 ? -2.232 6.301 -3.456 1.00 98.75 118 SER A C 1
ATOM 939 O O . SER A 1 118 ? -1.822 5.835 -4.521 1.00 98.75 118 SER A O 1
ATOM 941 N N . HIS A 1 119 ? -2.235 7.616 -3.218 1.00 98.81 119 HIS A N 1
ATOM 942 C CA . HIS A 1 119 ? -1.828 8.619 -4.198 1.00 98.81 119 HIS A CA 1
ATOM 943 C C . HIS A 1 119 ? -0.336 8.513 -4.538 1.00 98.81 119 HIS A C 1
ATOM 945 O O . HIS A 1 119 ? 0.038 8.457 -5.711 1.00 98.81 119 HIS A O 1
ATOM 951 N N . LYS A 1 120 ? 0.524 8.407 -3.517 1.00 98.81 120 LYS A N 1
ATOM 952 C CA . LYS A 1 120 ? 1.969 8.184 -3.680 1.00 98.81 120 LYS A CA 1
ATOM 953 C C . LYS A 1 120 ? 2.233 6.874 -4.430 1.00 98.81 120 LYS A C 1
ATOM 955 O O . LYS A 1 120 ? 3.064 6.846 -5.334 1.00 98.81 120 LYS A O 1
ATOM 960 N N . GLY A 1 121 ? 1.488 5.812 -4.120 1.00 98.81 121 GLY A N 1
ATOM 961 C CA . GLY A 1 121 ? 1.543 4.534 -4.832 1.00 98.81 121 GLY A CA 1
ATOM 962 C C . GLY A 1 121 ? 1.206 4.668 -6.319 1.00 98.81 121 GLY A C 1
ATOM 963 O O . GLY A 1 121 ? 1.951 4.164 -7.163 1.00 98.81 121 GLY A O 1
ATOM 964 N N 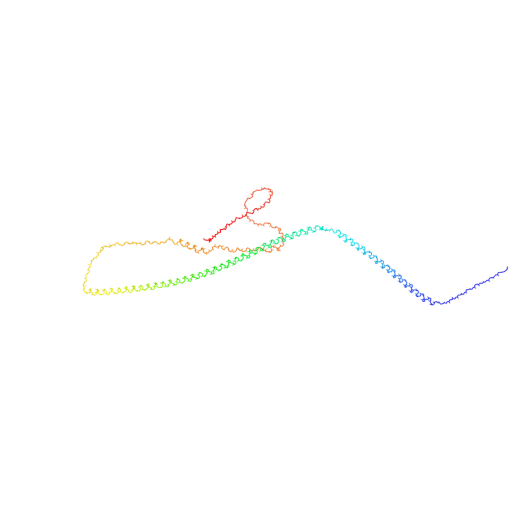. ALA A 1 122 ? 0.142 5.403 -6.652 1.00 98.81 122 ALA A N 1
ATOM 965 C CA . ALA A 1 122 ? -0.244 5.685 -8.033 1.00 98.81 122 ALA A CA 1
ATOM 966 C C . ALA A 1 122 ? 0.823 6.503 -8.779 1.00 98.81 122 ALA A C 1
ATOM 968 O O . ALA A 1 122 ? 1.201 6.146 -9.896 1.00 98.81 122 ALA A O 1
ATOM 969 N N . LEU A 1 123 ? 1.372 7.547 -8.147 1.00 98.81 123 LEU A N 1
ATOM 970 C CA . LEU A 1 123 ? 2.443 8.366 -8.719 1.00 98.81 123 LEU A CA 1
ATOM 971 C C . LEU A 1 123 ? 3.699 7.536 -9.003 1.00 98.81 123 LEU A C 1
ATOM 973 O O . LEU A 1 123 ? 4.254 7.596 -10.099 1.00 98.81 123 LEU A O 1
ATOM 977 N N . VAL A 1 124 ? 4.129 6.714 -8.045 1.00 98.88 124 VAL A N 1
ATOM 978 C CA . VAL A 1 124 ? 5.264 5.803 -8.235 1.00 98.88 124 VAL A CA 1
ATOM 979 C C . VAL A 1 124 ? 4.975 4.806 -9.363 1.00 98.88 124 VAL A C 1
ATOM 981 O O . VAL A 1 124 ? 5.862 4.520 -10.169 1.00 98.88 124 VAL A O 1
ATOM 984 N N . GLY A 1 125 ? 3.744 4.295 -9.464 1.00 98.88 125 GLY A N 1
ATOM 985 C CA . GLY A 1 125 ? 3.302 3.456 -10.580 1.00 98.88 125 GLY A CA 1
ATOM 986 C C . GLY A 1 125 ? 3.452 4.152 -11.937 1.00 98.88 125 GLY A C 1
ATOM 987 O O . GLY A 1 125 ? 4.060 3.588 -12.849 1.00 98.88 125 GLY A O 1
ATOM 988 N N . ALA A 1 126 ? 2.982 5.396 -12.048 1.00 98.88 126 ALA A N 1
ATOM 989 C CA . ALA A 1 126 ? 3.091 6.209 -13.258 1.00 98.88 126 ALA A CA 1
ATOM 990 C C . ALA A 1 126 ? 4.552 6.515 -13.629 1.00 98.88 126 ALA A C 1
ATOM 992 O O . ALA A 1 126 ? 4.940 6.379 -14.789 1.00 98.88 126 ALA A O 1
ATOM 993 N N . LEU A 1 127 ? 5.394 6.858 -12.649 1.00 98.88 127 LEU A N 1
ATOM 994 C CA . LEU A 1 127 ? 6.823 7.099 -12.870 1.00 98.88 127 LEU A CA 1
ATOM 995 C C . LEU A 1 127 ? 7.549 5.836 -13.343 1.00 98.88 127 LEU A C 1
ATOM 997 O O . LEU A 1 127 ? 8.347 5.900 -14.278 1.00 98.88 127 LEU A O 1
ATOM 1001 N N . ARG A 1 128 ? 7.248 4.673 -12.751 1.00 98.88 128 ARG A N 1
ATOM 1002 C CA . ARG A 1 128 ? 7.802 3.385 -13.197 1.00 98.88 128 ARG A CA 1
ATOM 1003 C C . ARG A 1 128 ? 7.377 3.050 -14.624 1.00 98.88 128 ARG A C 1
ATOM 1005 O O . ARG A 1 128 ? 8.210 2.583 -15.396 1.00 98.88 128 ARG A O 1
ATOM 1012 N N . ALA A 1 129 ? 6.113 3.281 -14.980 1.00 98.81 129 ALA A N 1
ATOM 1013 C CA . ALA A 1 129 ? 5.636 3.096 -16.348 1.00 98.81 129 ALA A CA 1
ATOM 1014 C C . ALA A 1 129 ? 6.361 4.042 -17.319 1.00 98.81 129 ALA A C 1
ATOM 1016 O O . ALA A 1 129 ? 6.948 3.579 -18.291 1.00 98.81 129 ALA A O 1
ATOM 1017 N N . SER A 1 130 ? 6.451 5.334 -16.988 1.00 98.75 130 SER A N 1
ATOM 1018 C CA . SER A 1 130 ? 7.167 6.328 -17.797 1.00 98.75 130 SER A CA 1
ATOM 1019 C C . SER A 1 130 ? 8.644 5.978 -17.999 1.00 98.75 130 SER A C 1
ATOM 1021 O O . SER A 1 130 ? 9.172 6.137 -19.098 1.00 98.75 130 SER A O 1
ATOM 1023 N N . LEU A 1 131 ? 9.324 5.475 -16.964 1.00 98.88 131 LEU A N 1
ATOM 1024 C CA . LEU A 1 131 ? 10.713 5.036 -17.081 1.00 98.88 131 LEU A CA 1
ATOM 1025 C C . LEU A 1 131 ? 10.846 3.858 -18.053 1.00 98.88 131 LEU A C 1
ATOM 1027 O O . LEU A 1 131 ? 11.713 3.890 -18.923 1.00 98.88 131 LEU A O 1
ATOM 1031 N N . LYS A 1 132 ? 9.959 2.860 -17.949 1.00 98.81 132 LYS A N 1
ATOM 1032 C CA . LYS A 1 132 ? 9.919 1.726 -18.884 1.00 98.81 132 LYS A CA 1
ATOM 1033 C C . LYS A 1 132 ? 9.626 2.178 -20.314 1.00 98.81 132 LYS A C 1
ATOM 1035 O O . LYS A 1 132 ? 10.186 1.627 -21.256 1.00 98.81 132 LYS A O 1
ATOM 1040 N N . ASP A 1 133 ? 8.769 3.175 -20.502 1.00 98.81 133 ASP A N 1
ATOM 1041 C CA . ASP A 1 133 ? 8.461 3.729 -21.826 1.00 98.81 133 ASP A CA 1
ATOM 1042 C C . ASP A 1 133 ? 9.680 4.426 -22.430 1.00 98.81 133 ASP A C 1
ATOM 1044 O O . ASP A 1 133 ? 10.033 4.180 -23.585 1.00 98.81 133 ASP A O 1
ATOM 1048 N N . LYS A 1 134 ? 10.378 5.233 -21.623 1.00 98.75 134 LYS A N 1
ATOM 1049 C CA . LYS A 1 134 ? 11.633 5.877 -22.021 1.00 98.75 134 LYS A CA 1
ATOM 1050 C C . LYS A 1 134 ? 12.700 4.842 -22.368 1.00 98.75 134 LYS A C 1
ATOM 1052 O O . LYS A 1 134 ? 13.314 4.954 -23.423 1.00 98.75 134 LYS A O 1
ATOM 1057 N N . GLU A 1 135 ? 12.880 3.808 -21.551 1.00 98.75 135 GLU A N 1
ATOM 1058 C CA . GLU A 1 135 ? 13.808 2.706 -21.833 1.00 98.75 135 GLU A CA 1
ATOM 1059 C C . GLU A 1 135 ? 13.506 2.036 -23.180 1.00 98.75 135 GLU A C 1
ATOM 1061 O O . GLU A 1 135 ? 14.403 1.884 -24.013 1.00 98.75 135 GLU A O 1
ATOM 1066 N N . ARG A 1 136 ? 12.232 1.713 -23.441 1.00 98.88 136 ARG A N 1
ATOM 1067 C CA . ARG A 1 136 ? 11.801 1.159 -24.732 1.00 98.88 136 ARG A CA 1
ATOM 1068 C C . ARG A 1 136 ? 12.149 2.094 -25.892 1.00 98.88 136 ARG A C 1
ATOM 1070 O O . ARG A 1 136 ? 12.754 1.643 -26.864 1.00 98.88 136 ARG A O 1
ATOM 1077 N N . SER A 1 137 ? 11.855 3.388 -25.760 1.00 98.69 137 SER A N 1
ATOM 1078 C CA . SER A 1 137 ? 12.164 4.382 -26.797 1.00 98.69 137 SER A CA 1
ATOM 1079 C C . SER A 1 137 ? 13.672 4.521 -27.061 1.00 98.69 137 SER A C 1
ATOM 1081 O O . SER A 1 137 ? 14.098 4.530 -28.215 1.00 98.69 137 SER A O 1
ATOM 1083 N N . PHE A 1 138 ? 14.507 4.513 -26.013 1.00 98.81 138 PHE A N 1
ATOM 1084 C CA . PHE A 1 138 ? 15.963 4.584 -26.159 1.00 98.81 138 PHE A CA 1
ATOM 1085 C C . PHE A 1 138 ? 16.530 3.355 -26.868 1.00 98.81 138 PHE A C 1
ATOM 1087 O O . PHE A 1 138 ? 17.433 3.482 -27.694 1.00 98.81 138 PHE A O 1
ATOM 1094 N N . LEU A 1 139 ? 15.998 2.163 -26.587 1.00 98.81 139 LEU A N 1
ATOM 1095 C CA . LEU A 1 139 ? 16.415 0.942 -27.274 1.00 98.81 139 LEU A CA 1
ATOM 1096 C C . LEU A 1 139 ? 16.039 0.964 -28.757 1.00 98.81 139 LEU A C 1
ATOM 1098 O O . LEU A 1 139 ? 16.817 0.508 -29.596 1.00 98.81 139 LEU A O 1
ATOM 1102 N N . GLU A 1 140 ? 14.868 1.490 -29.103 1.00 98.81 140 GLU A N 1
ATOM 1103 C CA . GLU A 1 140 ? 14.471 1.671 -30.499 1.00 98.81 140 GLU A CA 1
ATOM 1104 C C . GLU A 1 140 ? 15.388 2.653 -31.227 1.00 98.81 140 GLU A C 1
ATOM 1106 O O . GLU A 1 140 ? 15.836 2.371 -32.340 1.00 98.81 140 GLU A O 1
ATOM 1111 N N . ASP A 1 141 ? 15.726 3.773 -30.596 1.00 98.81 141 ASP A N 1
ATOM 1112 C CA . ASP A 1 141 ? 16.621 4.762 -31.189 1.00 98.81 141 ASP A CA 1
ATOM 1113 C C . ASP A 1 141 ? 18.054 4.242 -31.320 1.00 98.81 141 ASP A C 1
ATOM 1115 O O . ASP A 1 141 ? 18.698 4.454 -32.352 1.00 98.81 141 ASP A O 1
ATOM 1119 N N . LEU A 1 142 ? 18.524 3.461 -30.347 1.00 98.81 142 LEU A N 1
ATOM 1120 C CA . LEU A 1 142 ? 19.805 2.767 -30.431 1.00 98.81 142 LEU A CA 1
ATOM 1121 C C . LEU A 1 142 ? 19.823 1.764 -31.593 1.00 98.81 142 LEU A C 1
ATOM 1123 O O . LEU A 1 142 ? 20.793 1.719 -32.353 1.00 98.81 142 LEU A O 1
ATOM 1127 N N . LYS A 1 143 ? 18.741 0.998 -31.789 1.00 98.81 143 LYS A N 1
ATOM 1128 C CA . LYS A 1 143 ? 18.593 0.086 -32.937 1.00 98.81 143 LYS A CA 1
ATOM 1129 C C . LYS A 1 143 ? 18.620 0.845 -34.264 1.00 98.81 143 LYS A C 1
ATOM 1131 O O . LYS A 1 143 ? 19.355 0.450 -35.170 1.00 98.81 143 LYS A O 1
ATOM 1136 N N . LYS A 1 144 ? 17.876 1.953 -34.376 1.00 98.81 144 LYS A N 1
ATOM 1137 C CA . LYS A 1 144 ? 17.870 2.810 -35.577 1.00 98.81 144 LYS A CA 1
ATOM 1138 C C . LYS A 1 144 ? 19.266 3.356 -35.869 1.00 98.81 144 LYS A C 1
ATOM 1140 O O . LYS A 1 144 ? 19.707 3.314 -37.016 1.00 98.81 144 LYS A O 1
ATOM 1145 N N . HIS A 1 145 ? 19.976 3.847 -34.852 1.00 98.81 145 HIS A N 1
ATOM 1146 C CA . HIS A 1 145 ? 21.337 4.351 -35.021 1.00 98.81 145 HIS A CA 1
ATOM 1147 C C . HIS A 1 145 ? 22.299 3.236 -35.437 1.00 98.81 145 HIS A C 1
ATOM 1149 O O . HIS A 1 145 ? 23.073 3.434 -36.370 1.00 98.81 145 HIS A O 1
ATOM 1155 N N . SER A 1 146 ? 22.241 2.070 -34.791 1.00 98.75 146 SER A N 1
ATOM 1156 C CA . SER A 1 146 ? 23.072 0.915 -35.144 1.00 98.75 146 SER A CA 1
ATOM 1157 C C . SER A 1 146 ? 22.892 0.540 -36.617 1.00 98.75 146 SER A C 1
ATOM 1159 O O . SER A 1 146 ? 23.867 0.487 -37.364 1.00 98.75 146 SER A O 1
ATOM 1161 N N . HIS A 1 147 ? 21.640 0.429 -37.077 1.00 98.81 147 HIS A N 1
ATOM 1162 C CA . HIS A 1 147 ? 21.339 0.147 -38.479 1.00 98.81 147 HIS A CA 1
ATOM 1163 C C . HIS A 1 147 ? 21.902 1.216 -39.428 1.00 98.81 147 HIS A C 1
ATOM 1165 O O . HIS A 1 147 ? 22.557 0.878 -40.414 1.00 98.81 147 HIS A O 1
ATOM 1171 N N . ARG A 1 148 ? 21.721 2.508 -39.112 1.00 98.75 148 ARG A N 1
ATOM 1172 C CA . ARG A 1 148 ? 22.295 3.615 -39.902 1.00 98.75 148 ARG A CA 1
ATOM 1173 C C . ARG A 1 148 ? 23.817 3.527 -39.980 1.00 98.75 148 ARG A C 1
ATOM 1175 O O . ARG A 1 148 ? 24.377 3.703 -41.058 1.00 98.75 148 ARG A O 1
ATOM 1182 N N . THR A 1 149 ? 24.484 3.240 -38.863 1.00 98.75 149 THR A N 1
ATOM 1183 C CA . THR A 1 149 ? 25.938 3.056 -38.831 1.00 98.75 149 THR A CA 1
ATOM 1184 C C . THR A 1 149 ? 26.352 1.887 -39.712 1.00 98.75 149 THR A C 1
ATOM 1186 O O . THR A 1 149 ? 27.232 2.071 -40.543 1.00 98.75 149 THR A O 1
ATOM 1189 N N . THR A 1 150 ? 25.690 0.731 -39.617 1.00 98.81 150 THR A N 1
ATOM 1190 C CA . THR A 1 150 ? 25.978 -0.419 -40.485 1.00 98.81 150 THR A CA 1
ATOM 1191 C C . THR A 1 150 ? 25.833 -0.062 -41.963 1.00 98.81 150 THR A C 1
ATOM 1193 O O . THR A 1 150 ? 26.745 -0.341 -42.738 1.00 98.81 150 THR A O 1
ATOM 1196 N N . VAL A 1 151 ? 24.744 0.606 -42.357 1.00 98.81 151 VAL A N 1
ATOM 1197 C CA . VAL A 1 151 ? 24.531 1.034 -43.750 1.00 98.81 151 VAL A CA 1
ATOM 1198 C C . VAL A 1 151 ? 25.676 1.933 -44.220 1.00 98.81 151 VAL A C 1
ATOM 1200 O O . VAL A 1 151 ? 26.309 1.634 -45.232 1.00 98.81 151 VAL A O 1
ATOM 1203 N N . LEU A 1 152 ? 26.014 2.977 -43.458 1.00 98.75 152 LEU A N 1
ATOM 1204 C CA . LEU A 1 152 ? 27.109 3.886 -43.808 1.00 98.75 152 LEU A CA 1
ATOM 1205 C C . LEU A 1 152 ? 28.473 3.182 -43.844 1.00 98.75 152 LEU A C 1
ATOM 1207 O O . LEU A 1 152 ? 29.273 3.460 -44.732 1.00 98.75 152 LEU A O 1
ATOM 1211 N N . THR A 1 153 ? 28.742 2.248 -42.928 1.00 98.75 153 THR A N 1
ATOM 1212 C CA . THR A 1 153 ? 29.975 1.448 -42.931 1.00 98.75 153 THR A CA 1
ATOM 1213 C C . THR A 1 153 ? 30.065 0.573 -44.177 1.00 98.75 153 THR A C 1
ATOM 1215 O O . THR A 1 153 ? 31.122 0.526 -44.801 1.00 98.75 153 THR A O 1
ATOM 1218 N N . THR A 1 154 ? 28.971 -0.080 -44.583 1.00 98.75 154 THR A N 1
ATOM 1219 C CA . THR A 1 154 ? 28.963 -0.875 -45.822 1.00 98.75 154 THR A CA 1
ATOM 1220 C C . THR A 1 154 ? 29.139 -0.004 -47.060 1.00 98.75 154 THR A C 1
ATOM 1222 O O . THR A 1 154 ? 29.849 -0.393 -47.981 1.00 98.75 154 THR A O 1
ATOM 1225 N N . GLU A 1 155 ? 28.558 1.195 -47.080 1.00 98.75 155 GLU A N 1
ATOM 1226 C CA . GLU A 1 155 ? 28.711 2.125 -48.197 1.00 98.75 155 GLU A CA 1
ATOM 1227 C C . GLU A 1 155 ? 30.149 2.651 -48.298 1.00 98.75 155 GLU A C 1
ATOM 1229 O O . GLU A 1 155 ? 30.746 2.647 -49.374 1.00 98.75 155 GLU A O 1
ATOM 1234 N N . LEU A 1 156 ? 30.755 3.004 -47.162 1.00 98.81 156 LEU A N 1
ATOM 1235 C CA . LEU A 1 156 ? 32.165 3.381 -47.088 1.00 98.81 156 LEU A CA 1
ATOM 1236 C C . LEU A 1 156 ? 33.087 2.238 -47.540 1.00 98.81 156 LEU A C 1
ATOM 1238 O O . LEU A 1 156 ? 34.070 2.478 -48.243 1.00 98.81 156 LEU A O 1
ATOM 1242 N N . GLN A 1 157 ? 32.771 0.995 -47.167 1.00 98.75 157 GLN A N 1
ATOM 1243 C CA . GLN A 1 157 ? 33.523 -0.185 -47.592 1.00 98.75 157 GLN A CA 1
ATOM 1244 C C . GLN A 1 157 ? 33.460 -0.364 -49.116 1.00 98.75 157 GLN A C 1
ATOM 1246 O O . GLN A 1 157 ? 34.508 -0.500 -49.744 1.00 98.75 157 GLN A O 1
ATOM 1251 N N . LYS A 1 158 ? 32.272 -0.256 -49.732 1.00 98.75 158 LYS A N 1
ATOM 1252 C CA . LYS A 1 158 ? 32.121 -0.297 -51.201 1.00 98.75 158 LYS A CA 1
ATOM 1253 C C . LYS A 1 158 ? 32.935 0.798 -51.889 1.00 98.75 158 LYS A C 1
ATOM 1255 O O . LYS A 1 158 ? 33.598 0.543 -52.892 1.00 98.75 158 LYS A O 1
ATOM 1260 N N . GLN A 1 159 ? 32.910 2.019 -51.348 1.00 98.69 159 GLN A N 1
ATOM 1261 C CA . GLN A 1 159 ? 33.709 3.127 -51.879 1.00 98.69 159 GLN A CA 1
ATOM 1262 C C . GLN A 1 159 ? 35.211 2.848 -51.764 1.00 98.69 159 GLN A C 1
ATOM 1264 O O . GLN A 1 159 ? 35.967 3.135 -52.692 1.00 98.69 159 GLN A O 1
ATOM 1269 N N . THR A 1 160 ? 35.643 2.245 -50.655 1.00 98.75 160 THR A N 1
ATOM 1270 C CA . THR A 1 160 ? 37.042 1.858 -50.439 1.00 98.75 160 THR A CA 1
ATOM 1271 C C . THR A 1 160 ? 37.469 0.772 -51.428 1.00 98.75 160 THR A C 1
ATOM 1273 O O . THR A 1 160 ? 38.507 0.906 -52.073 1.00 98.75 160 THR A O 1
ATOM 1276 N N . GLU A 1 161 ? 36.652 -0.263 -51.627 1.00 98.62 161 GLU A N 1
ATOM 1277 C CA .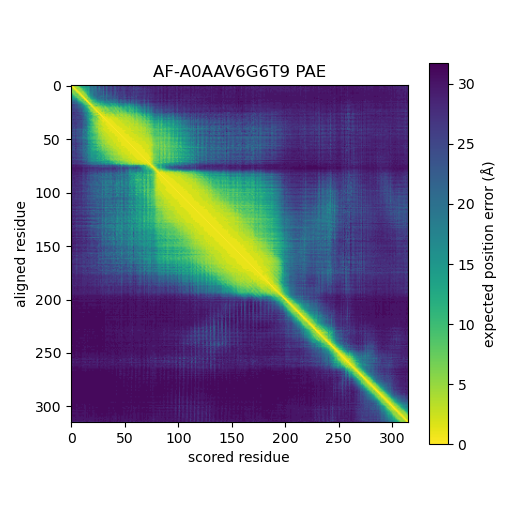 GLU A 1 161 ? 36.895 -1.322 -52.614 1.00 98.62 161 GLU A CA 1
ATOM 1278 C C . GLU A 1 161 ? 36.992 -0.754 -54.037 1.00 98.62 161 GLU A C 1
ATOM 1280 O O . GLU A 1 161 ? 37.978 -1.009 -54.733 1.00 98.62 161 GLU A O 1
ATOM 1285 N N . ALA A 1 162 ? 36.057 0.110 -54.442 1.00 98.75 162 ALA A N 1
ATOM 1286 C CA . ALA A 1 162 ? 36.106 0.791 -55.735 1.00 98.75 162 ALA A CA 1
ATOM 1287 C C . ALA A 1 162 ? 37.383 1.639 -55.899 1.00 98.75 162 ALA A C 1
ATOM 1289 O O . ALA A 1 162 ? 38.049 1.577 -56.937 1.00 98.75 162 ALA A O 1
ATOM 1290 N N . ALA A 1 163 ? 37.779 2.384 -54.863 1.00 98.69 163 ALA A N 1
ATOM 1291 C CA . ALA A 1 163 ? 39.006 3.177 -54.877 1.00 98.69 163 ALA A CA 1
ATOM 1292 C C . ALA A 1 163 ? 40.266 2.303 -55.009 1.00 98.69 163 ALA A C 1
ATOM 1294 O O . ALA A 1 163 ? 41.175 2.644 -55.775 1.00 98.69 163 ALA A O 1
ATOM 1295 N N . THR A 1 164 ? 40.330 1.161 -54.315 1.00 98.69 164 THR A N 1
ATOM 1296 C CA . THR A 1 164 ? 41.450 0.212 -54.453 1.00 98.69 164 THR A CA 1
ATOM 1297 C C . THR A 1 164 ? 41.499 -0.415 -55.846 1.00 98.69 164 THR A C 1
ATOM 1299 O O . THR A 1 164 ? 42.578 -0.489 -56.436 1.00 98.69 164 THR A O 1
ATOM 1302 N N . TYR A 1 165 ? 40.347 -0.776 -56.420 1.00 98.75 165 TYR A N 1
ATOM 1303 C CA . TYR A 1 165 ? 40.246 -1.318 -57.774 1.00 98.75 165 TYR A CA 1
ATOM 1304 C C . TYR A 1 165 ? 40.768 -0.329 -58.822 1.00 98.75 165 TYR A C 1
ATOM 1306 O O . TYR A 1 165 ? 41.649 -0.671 -59.613 1.00 98.75 165 TYR A O 1
ATOM 1314 N N . LEU A 1 166 ? 40.307 0.925 -58.782 1.00 98.62 166 LEU A N 1
ATOM 1315 C CA . LEU A 1 166 ? 40.782 1.983 -59.681 1.00 98.62 166 LEU A CA 1
ATOM 1316 C C . LEU A 1 166 ? 42.274 2.274 -59.479 1.00 98.62 166 LEU A C 1
ATOM 1318 O O . LEU A 1 166 ? 43.017 2.436 -60.448 1.00 98.62 166 LEU A O 1
ATOM 1322 N N . SER A 1 167 ? 42.745 2.279 -58.229 1.00 98.50 167 SER A N 1
ATOM 1323 C CA . SER A 1 167 ? 44.171 2.437 -57.920 1.00 98.50 167 SER A CA 1
ATOM 1324 C C . SER A 1 167 ? 45.008 1.312 -58.534 1.00 98.50 167 SER A C 1
ATOM 1326 O O . SER A 1 167 ? 46.085 1.567 -59.082 1.00 98.50 167 SER A O 1
ATOM 1328 N N . MET A 1 168 ? 44.502 0.075 -58.511 1.00 98.44 168 MET A N 1
ATOM 1329 C CA . MET A 1 168 ? 45.165 -1.066 -59.137 1.00 98.44 168 MET A CA 1
ATOM 1330 C C . MET A 1 168 ? 45.144 -0.996 -60.659 1.00 98.44 168 MET A C 1
ATOM 1332 O O . MET A 1 168 ? 46.184 -1.213 -61.284 1.00 98.44 168 MET A O 1
ATOM 1336 N N . GLN A 1 169 ? 44.021 -0.607 -61.263 1.00 98.50 169 GLN A N 1
ATOM 1337 C CA . GLN A 1 169 ? 43.947 -0.348 -62.701 1.00 98.50 169 GLN A CA 1
ATOM 1338 C C . GLN A 1 169 ? 44.950 0.728 -63.139 1.00 98.50 169 GLN A C 1
ATOM 1340 O O . GLN A 1 169 ? 45.694 0.514 -64.098 1.00 98.50 169 GLN A O 1
ATOM 1345 N N . LEU A 1 170 ? 45.036 1.848 -62.412 1.00 98.31 170 LEU A N 1
ATOM 1346 C CA . LEU A 1 170 ? 45.996 2.921 -62.684 1.00 98.31 170 LEU A CA 1
ATOM 1347 C C . LEU A 1 170 ? 47.443 2.443 -62.545 1.00 98.31 170 LEU A C 1
ATOM 1349 O O . LEU A 1 170 ? 48.285 2.780 -63.379 1.00 98.31 170 LEU A O 1
ATOM 1353 N N . HIS A 1 171 ? 47.752 1.648 -61.519 1.00 98.19 171 HIS A N 1
ATOM 1354 C CA . HIS A 1 171 ? 49.089 1.085 -61.352 1.00 98.19 171 HIS A CA 1
ATOM 1355 C C . HIS A 1 171 ? 49.447 0.128 -62.499 1.00 98.19 171 HIS A C 1
ATOM 1357 O O . HIS A 1 171 ? 50.532 0.241 -63.076 1.00 98.19 171 HIS A O 1
ATOM 1363 N N . SER A 1 172 ? 48.525 -0.751 -62.899 1.00 98.31 172 SER A N 1
ATOM 1364 C CA . SER A 1 172 ? 48.711 -1.653 -64.040 1.00 98.31 172 SER A CA 1
ATOM 1365 C C . SER A 1 172 ? 48.866 -0.895 -65.362 1.00 98.31 172 SER A C 1
ATOM 1367 O O . SER A 1 172 ? 49.755 -1.228 -66.147 1.00 98.31 172 SER A O 1
ATOM 1369 N N . ALA A 1 173 ? 48.072 0.152 -65.607 1.00 97.81 173 ALA A N 1
ATOM 1370 C CA . ALA A 1 173 ? 48.204 1.009 -66.787 1.00 97.81 173 ALA A CA 1
ATOM 1371 C C . ALA A 1 173 ? 49.565 1.724 -66.816 1.00 97.81 173 ALA A C 1
ATOM 1373 O O . ALA A 1 173 ? 50.279 1.666 -67.818 1.00 97.81 173 ALA A O 1
ATOM 1374 N N . ARG A 1 174 ? 49.987 2.313 -65.688 1.00 97.31 174 ARG A N 1
ATOM 1375 C CA . ARG A 1 174 ? 51.320 2.924 -65.543 1.00 97.31 174 ARG A CA 1
ATOM 1376 C C . ARG A 1 174 ? 52.441 1.917 -65.795 1.00 97.31 174 ARG A C 1
ATOM 1378 O O . ARG A 1 174 ? 53.414 2.255 -66.465 1.00 97.31 174 ARG A O 1
ATOM 1385 N N . LYS A 1 175 ? 52.320 0.687 -65.285 1.00 97.31 175 LYS A N 1
ATOM 1386 C CA . LYS A 1 175 ? 53.303 -0.382 -65.514 1.00 97.31 175 LYS A CA 1
ATOM 1387 C C . LYS A 1 175 ? 53.400 -0.746 -66.999 1.00 97.31 175 LYS A C 1
ATOM 1389 O O . LYS A 1 175 ? 54.512 -0.840 -67.511 1.00 97.31 175 LYS A O 1
ATOM 1394 N N . LYS A 1 176 ? 52.266 -0.888 -67.698 1.00 96.44 176 LYS A N 1
ATOM 1395 C CA . LYS A 1 176 ? 52.225 -1.154 -69.149 1.00 96.44 176 LYS A CA 1
ATOM 1396 C C . LYS A 1 176 ? 52.885 -0.032 -69.958 1.00 96.44 176 LYS A C 1
ATOM 1398 O O . LYS A 1 176 ? 53.723 -0.326 -70.802 1.00 96.44 176 LYS A O 1
ATOM 1403 N N . LEU A 1 177 ? 52.585 1.233 -69.651 1.00 95.88 177 LEU A N 1
ATOM 1404 C CA . LEU A 1 177 ? 53.203 2.387 -70.320 1.00 95.88 177 LEU A CA 1
ATOM 1405 C C . LEU A 1 177 ? 54.719 2.446 -70.106 1.00 95.88 177 LEU A C 1
ATOM 1407 O O . LEU A 1 177 ? 55.466 2.651 -71.057 1.00 95.88 177 LEU A O 1
ATOM 1411 N N . LYS A 1 178 ? 55.193 2.219 -68.874 1.00 95.44 178 LYS A N 1
ATOM 1412 C CA . LYS A 1 178 ? 56.636 2.149 -68.591 1.00 95.44 178 LYS A CA 1
ATOM 1413 C C . LYS A 1 178 ? 57.313 1.023 -69.369 1.00 95.44 178 LYS A C 1
ATOM 1415 O O . LYS A 1 178 ? 58.393 1.231 -69.909 1.00 95.44 178 LYS A O 1
ATOM 1420 N N . HIS A 1 179 ? 56.673 -0.142 -69.451 1.00 94.94 179 HIS A N 1
ATOM 1421 C CA . HIS A 1 179 ? 57.187 -1.264 -70.230 1.00 94.94 179 HIS A CA 1
ATOM 1422 C C . HIS A 1 179 ? 57.253 -0.936 -71.729 1.00 94.94 179 HIS A C 1
ATOM 1424 O O . HIS A 1 179 ? 58.286 -1.163 -72.348 1.00 94.94 179 HIS A O 1
ATOM 1430 N N . GLN A 1 180 ? 56.205 -0.327 -72.294 1.00 93.94 180 GLN A N 1
ATOM 1431 C CA . GLN A 1 180 ? 56.192 0.129 -73.688 1.00 93.94 180 GLN A CA 1
ATOM 1432 C C . GLN A 1 180 ? 57.285 1.174 -73.959 1.00 93.94 180 GLN A C 1
ATOM 1434 O O . GLN A 1 180 ? 57.997 1.074 -74.954 1.00 93.94 180 GLN A O 1
ATOM 1439 N N . HIS A 1 181 ? 57.459 2.149 -73.063 1.00 93.69 181 HIS A N 1
ATOM 1440 C CA . HIS A 1 181 ? 58.513 3.155 -73.184 1.00 93.69 181 HIS A CA 1
ATOM 1441 C C . HIS A 1 181 ? 59.911 2.524 -73.141 1.00 93.69 181 HIS A C 1
ATOM 1443 O O . HIS A 1 181 ? 60.773 2.871 -73.943 1.00 93.69 181 HIS A O 1
ATOM 1449 N N . GLN A 1 182 ? 60.131 1.549 -72.254 1.00 91.88 182 GLN A N 1
ATOM 1450 C CA . GLN A 1 182 ? 61.393 0.816 -72.181 1.00 91.88 182 GLN A CA 1
ATOM 1451 C C . GLN A 1 182 ? 61.653 -0.015 -73.449 1.00 91.88 182 GLN A C 1
ATOM 1453 O O . GLN A 1 182 ? 62.777 -0.025 -73.944 1.00 91.88 182 GLN A O 1
ATOM 1458 N N . GLN A 1 183 ? 60.627 -0.658 -74.018 1.00 90.00 183 GLN A N 1
ATOM 1459 C CA . GLN A 1 183 ? 60.737 -1.360 -75.303 1.00 90.00 183 GLN A CA 1
ATOM 1460 C C . GLN A 1 183 ? 61.073 -0.402 -76.457 1.00 90.00 183 GLN A C 1
ATOM 1462 O O . GLN A 1 183 ? 61.958 -0.700 -77.254 1.00 90.00 183 GLN A O 1
ATOM 1467 N N . GLN A 1 184 ? 60.426 0.767 -76.532 1.00 88.81 184 GLN A N 1
ATOM 1468 C CA . GLN A 1 184 ? 60.746 1.789 -77.538 1.00 88.81 184 GLN A CA 1
ATOM 1469 C C . GLN A 1 184 ? 62.180 2.299 -77.388 1.00 88.81 184 GLN A C 1
ATOM 1471 O O . GLN A 1 184 ? 62.893 2.390 -78.381 1.00 88.81 184 GLN A O 1
ATOM 1476 N N . GLN A 1 185 ? 62.644 2.575 -76.165 1.00 86.25 185 GLN A N 1
ATOM 1477 C CA . GLN A 1 185 ? 64.042 2.949 -75.931 1.00 86.25 185 GLN A CA 1
ATOM 1478 C C . GLN A 1 185 ? 65.013 1.849 -76.378 1.00 86.25 185 GLN A C 1
ATOM 1480 O O . GLN A 1 185 ? 66.024 2.156 -77.000 1.00 86.25 185 GLN A O 1
ATOM 1485 N N . GLN A 1 186 ? 64.714 0.571 -76.122 1.00 84.00 186 GLN A N 1
ATOM 1486 C CA . GLN A 1 186 ? 65.539 -0.544 -76.603 1.00 84.00 186 GLN A CA 1
ATOM 1487 C C . GLN A 1 186 ? 65.560 -0.632 -78.135 1.00 84.00 186 GLN A C 1
ATOM 1489 O O . GLN A 1 186 ? 66.622 -0.852 -78.712 1.00 84.00 186 GLN A O 1
ATOM 1494 N N . GLN A 1 187 ? 64.428 -0.403 -78.806 1.00 79.12 187 GLN A N 1
ATOM 1495 C CA . GLN A 1 187 ? 64.362 -0.334 -80.271 1.00 79.12 187 GLN A CA 1
ATOM 1496 C C . GLN A 1 187 ? 65.129 0.875 -80.822 1.00 79.12 187 GLN A C 1
ATOM 1498 O O . GLN A 1 187 ? 65.883 0.730 -81.781 1.00 79.12 187 GLN A O 1
ATOM 1503 N N . HIS A 1 188 ? 65.015 2.048 -80.192 1.00 75.31 188 HIS A N 1
ATOM 1504 C CA . HIS A 1 188 ? 65.806 3.229 -80.541 1.00 75.31 188 HIS A CA 1
ATOM 1505 C C . HIS A 1 188 ? 67.302 2.998 -80.317 1.00 75.31 188 HIS A C 1
ATOM 1507 O O . HIS A 1 188 ? 68.095 3.370 -81.176 1.00 75.31 188 HIS A O 1
ATOM 1513 N N . HIS A 1 189 ? 67.706 2.338 -79.230 1.00 73.75 189 HIS A N 1
ATOM 1514 C CA . HIS A 1 189 ? 69.097 1.952 -79.011 1.00 73.75 189 HIS A CA 1
ATOM 1515 C C . HIS A 1 189 ? 69.572 0.898 -80.012 1.00 73.75 189 HIS A C 1
ATOM 1517 O O . HIS A 1 189 ? 70.710 0.989 -80.457 1.00 73.75 189 HIS A O 1
ATOM 1523 N N . HIS A 1 190 ? 68.736 -0.055 -80.434 1.00 69.75 190 HIS A N 1
ATOM 1524 C CA . HIS A 1 190 ? 69.084 -0.990 -81.508 1.00 69.75 190 HIS A CA 1
ATOM 1525 C C . HIS A 1 190 ? 69.226 -0.293 -82.865 1.00 69.75 190 HIS A C 1
ATOM 1527 O O . HIS A 1 190 ? 70.210 -0.538 -83.560 1.00 69.75 190 HIS A O 1
ATOM 1533 N N . HIS A 1 191 ? 68.316 0.619 -83.221 1.00 67.06 191 HIS A N 1
ATOM 1534 C CA . HIS A 1 191 ? 68.420 1.426 -84.440 1.00 67.06 191 HIS A CA 1
ATOM 1535 C C . HIS A 1 191 ? 69.602 2.397 -84.401 1.00 67.06 191 HIS A C 1
ATOM 1537 O O . HIS A 1 191 ? 70.271 2.584 -85.414 1.00 67.06 191 HIS A O 1
ATOM 1543 N N . HIS A 1 192 ? 69.901 2.993 -83.246 1.00 63.62 192 HIS A N 1
ATOM 1544 C CA . HIS A 1 192 ? 71.075 3.841 -83.075 1.00 63.62 192 HIS A CA 1
ATOM 1545 C C . HIS A 1 192 ? 72.361 3.010 -83.123 1.00 63.62 192 HIS A C 1
ATOM 1547 O O . HIS A 1 192 ? 73.283 3.384 -83.829 1.00 63.62 192 HIS A O 1
ATOM 1553 N N . ARG A 1 193 ? 72.404 1.824 -82.502 1.00 61.72 193 ARG A N 1
ATOM 1554 C CA . ARG A 1 193 ? 73.545 0.896 -82.584 1.00 61.72 193 ARG A CA 1
ATOM 1555 C C . ARG A 1 193 ? 73.764 0.357 -84.002 1.00 61.72 193 ARG A C 1
ATOM 1557 O O . ARG A 1 193 ? 74.908 0.201 -84.403 1.00 61.72 193 ARG A O 1
ATOM 1564 N N . GLN A 1 194 ? 72.703 0.126 -84.778 1.00 59.16 194 GLN A N 1
ATOM 1565 C CA . GLN A 1 194 ? 72.811 -0.198 -86.207 1.00 59.16 194 GLN A CA 1
ATOM 1566 C C . GLN A 1 194 ? 73.256 1.008 -87.050 1.00 59.16 194 GLN A C 1
ATOM 1568 O O . GLN A 1 194 ? 74.039 0.830 -87.974 1.00 59.16 194 GLN A O 1
ATOM 1573 N N . ARG A 1 195 ? 72.822 2.237 -86.726 1.00 55.25 195 ARG A N 1
ATOM 1574 C CA . ARG A 1 195 ? 73.299 3.465 -87.395 1.00 55.25 195 ARG A CA 1
ATOM 1575 C C . ARG A 1 195 ? 74.743 3.833 -87.040 1.00 55.25 195 ARG A C 1
ATOM 1577 O O . ARG A 1 195 ? 75.430 4.403 -87.873 1.00 55.25 195 ARG A O 1
ATOM 1584 N N . VAL A 1 196 ? 75.209 3.489 -85.842 1.00 53.44 196 VAL A N 1
ATOM 1585 C CA . VAL A 1 196 ? 76.587 3.723 -85.372 1.00 53.44 196 VAL A CA 1
ATOM 1586 C C . VAL A 1 196 ? 77.538 2.591 -85.804 1.00 53.44 196 VAL A C 1
ATOM 1588 O O . VAL A 1 196 ? 78.748 2.749 -85.743 1.00 53.44 196 VAL A O 1
ATOM 1591 N N . ALA A 1 197 ? 77.034 1.486 -86.371 1.00 49.59 197 ALA A N 1
ATOM 1592 C CA . ALA A 1 197 ? 77.873 0.475 -87.032 1.00 49.59 197 ALA A CA 1
ATOM 1593 C C . ALA A 1 197 ? 78.506 0.961 -88.361 1.00 49.59 197 ALA A C 1
ATOM 1595 O O . ALA A 1 197 ? 79.316 0.250 -88.950 1.00 49.59 197 ALA A O 1
ATOM 1596 N N . HIS A 1 198 ? 78.183 2.182 -88.805 1.00 48.84 198 HIS A N 1
ATOM 1597 C CA . HIS A 1 198 ? 78.924 2.928 -89.824 1.00 48.84 198 HIS A CA 1
ATOM 1598 C C . HIS A 1 198 ? 79.429 4.272 -89.271 1.00 48.84 198 HIS A C 1
ATOM 1600 O O . HIS A 1 198 ? 79.147 5.321 -89.836 1.00 48.84 198 HIS A O 1
ATOM 1606 N N . HIS A 1 199 ? 80.158 4.261 -88.154 1.00 44.53 199 HIS A N 1
ATOM 1607 C CA . HIS A 1 199 ? 81.302 5.157 -87.952 1.00 44.53 199 HIS A CA 1
ATOM 1608 C C . HIS A 1 199 ? 82.157 4.696 -86.765 1.00 44.53 199 HIS A C 1
ATOM 1610 O O . HIS A 1 199 ? 81.636 4.331 -85.714 1.00 44.53 199 HIS A O 1
ATOM 1616 N N . ASP A 1 200 ? 83.472 4.702 -86.985 1.00 39.19 200 ASP A N 1
ATOM 1617 C CA . ASP A 1 200 ? 84.533 4.354 -86.034 1.00 39.19 200 ASP A CA 1
ATOM 1618 C C . ASP A 1 200 ? 84.565 5.291 -84.797 1.00 39.19 200 ASP A C 1
ATOM 1620 O O . ASP A 1 200 ? 84.030 6.404 -84.853 1.00 39.19 200 ASP A O 1
ATOM 1624 N N . PRO A 1 201 ? 85.187 4.866 -83.678 1.00 51.72 201 PRO A N 1
ATOM 1625 C CA . PRO A 1 201 ? 85.062 5.486 -82.364 1.00 51.72 201 PRO A CA 1
ATOM 1626 C C . PRO A 1 201 ? 86.108 6.577 -82.099 1.00 51.72 201 PRO A C 1
ATOM 1628 O O . PRO A 1 201 ? 87.294 6.404 -82.374 1.00 51.72 201 PRO A O 1
ATOM 1631 N N . GLN A 1 202 ? 85.691 7.654 -81.427 1.00 37.62 202 GLN A N 1
ATOM 1632 C CA . GLN A 1 202 ? 86.615 8.550 -80.733 1.00 37.62 202 GLN A CA 1
ATOM 1633 C C . GLN A 1 202 ? 86.003 9.069 -79.417 1.00 37.62 202 GLN A C 1
ATOM 1635 O O . GLN A 1 202 ? 85.052 9.844 -79.409 1.00 37.62 202 GLN A O 1
ATOM 1640 N N . GLU A 1 203 ? 86.569 8.609 -78.304 1.00 39.88 203 GLU A N 1
ATOM 1641 C CA . GLU A 1 203 ? 86.594 9.261 -76.980 1.00 39.88 203 GLU A CA 1
ATOM 1642 C C . GLU A 1 203 ? 87.931 10.043 -76.872 1.00 39.88 203 GLU A C 1
ATOM 1644 O O . GLU A 1 203 ? 88.831 9.739 -77.665 1.00 39.88 203 GLU A O 1
ATOM 1649 N N . PRO A 1 204 ? 88.192 10.945 -75.894 1.00 56.97 204 PRO A N 1
ATOM 1650 C CA . PRO A 1 204 ? 87.350 11.459 -74.803 1.00 56.97 204 PRO A CA 1
ATOM 1651 C C . PRO A 1 204 ? 87.463 13.003 -74.627 1.00 56.97 204 PRO A C 1
ATOM 1653 O O . PRO A 1 204 ? 88.128 13.691 -75.397 1.00 56.97 204 PRO A O 1
ATOM 1656 N N . THR A 1 205 ? 86.911 13.505 -73.513 1.00 41.84 205 THR A N 1
ATOM 1657 C CA . THR A 1 205 ? 87.367 14.629 -72.649 1.00 41.84 205 THR A CA 1
ATOM 1658 C C . THR A 1 205 ? 86.405 15.810 -72.492 1.00 41.84 205 THR A C 1
ATOM 1660 O O . THR A 1 205 ? 86.041 16.492 -73.442 1.00 41.84 205 THR A O 1
ATOM 1663 N N . GLY A 1 206 ? 86.033 16.080 -71.233 1.00 38.12 206 GLY A N 1
ATOM 1664 C CA . GLY A 1 206 ? 85.326 17.299 -70.840 1.00 38.12 206 GLY A CA 1
ATOM 1665 C C . GLY A 1 206 ? 84.523 17.177 -69.543 1.00 38.12 206 GLY A C 1
ATOM 1666 O O . GLY A 1 206 ? 83.300 17.132 -69.565 1.00 38.12 206 GLY A O 1
ATOM 1667 N N . SER A 1 207 ? 85.202 17.141 -68.400 1.00 48.19 207 SER A N 1
ATOM 1668 C CA . SER A 1 207 ? 84.646 17.452 -67.067 1.00 48.19 207 SER A CA 1
ATOM 1669 C C . SER A 1 207 ? 85.006 18.903 -66.676 1.00 48.19 207 SER A C 1
ATOM 1671 O O . SER A 1 207 ? 86.000 19.395 -67.207 1.00 48.19 207 SER A O 1
ATOM 1673 N N . PRO A 1 208 ? 84.450 19.527 -65.611 1.00 53.50 208 PRO A N 1
ATOM 1674 C CA . PRO A 1 208 ? 83.047 19.658 -65.176 1.00 53.50 208 PRO A CA 1
ATOM 1675 C C . PRO A 1 208 ? 82.658 21.114 -64.727 1.00 53.50 208 PRO A C 1
ATOM 1677 O O . PRO A 1 208 ? 83.518 21.978 -64.595 1.00 53.50 208 PRO A O 1
ATOM 1680 N N . SER A 1 209 ? 81.385 21.312 -64.315 1.00 44.34 209 SER A N 1
ATOM 1681 C CA . SER A 1 209 ? 80.857 22.384 -63.406 1.00 44.34 209 SER A CA 1
ATOM 1682 C C . SER A 1 209 ? 80.609 23.803 -63.991 1.00 44.34 209 SER A C 1
ATOM 1684 O O . SER A 1 209 ? 81.255 24.139 -64.976 1.00 44.34 209 SER A O 1
ATOM 1686 N N . PRO A 1 210 ? 79.731 24.679 -63.416 1.00 48.28 210 PRO A N 1
ATOM 1687 C CA . PRO A 1 210 ? 79.076 24.635 -62.099 1.00 48.28 210 PRO A CA 1
ATOM 1688 C C . PRO A 1 210 ? 77.533 24.719 -62.100 1.00 48.28 210 PRO A C 1
ATOM 1690 O O . PRO A 1 210 ? 76.897 25.230 -63.017 1.00 48.28 210 PRO A O 1
ATOM 1693 N N . GLY A 1 211 ? 76.928 24.185 -61.035 1.00 45.59 211 GLY A N 1
ATOM 1694 C CA . GLY A 1 211 ? 75.475 24.152 -60.844 1.00 45.59 211 GLY A CA 1
ATOM 1695 C C . GLY A 1 211 ? 74.861 25.468 -60.358 1.00 45.59 211 GLY A C 1
ATOM 1696 O O . GLY A 1 211 ? 75.577 26.419 -60.046 1.00 45.59 211 GLY A O 1
ATOM 1697 N N . PRO A 1 212 ? 73.529 25.488 -60.188 1.00 49.03 212 PRO A N 1
ATOM 1698 C CA . PRO A 1 212 ? 72.900 26.411 -59.262 1.00 49.03 212 PRO A CA 1
ATOM 1699 C C . PRO A 1 212 ? 72.056 25.694 -58.197 1.00 49.03 212 PRO A C 1
ATOM 1701 O O . PRO A 1 212 ? 71.289 24.774 -58.469 1.00 49.03 212 PRO A O 1
ATOM 1704 N N . SER A 1 213 ? 72.222 26.182 -56.968 1.00 50.09 213 SER A N 1
ATOM 1705 C CA . SER A 1 213 ? 71.197 26.392 -55.942 1.00 50.09 213 SER A CA 1
ATOM 1706 C C . SER A 1 213 ? 69.973 25.472 -55.942 1.00 50.09 213 SER A C 1
ATOM 1708 O O . SER A 1 213 ? 68.983 25.711 -56.627 1.00 50.09 213 SER A O 1
ATOM 1710 N N . GLY A 1 214 ? 69.981 24.514 -55.017 1.00 43.66 214 GLY A N 1
ATOM 1711 C CA . GLY A 1 214 ? 68.786 23.837 -54.523 1.00 43.66 214 GLY A CA 1
ATOM 1712 C C . GLY A 1 214 ? 68.780 23.876 -53.002 1.00 43.66 214 GLY A C 1
ATOM 1713 O O . GLY A 1 214 ? 69.389 23.035 -52.349 1.00 43.66 214 GLY A O 1
ATOM 1714 N N . VAL A 1 215 ? 68.130 24.892 -52.438 1.00 48.59 215 VAL A N 1
ATOM 1715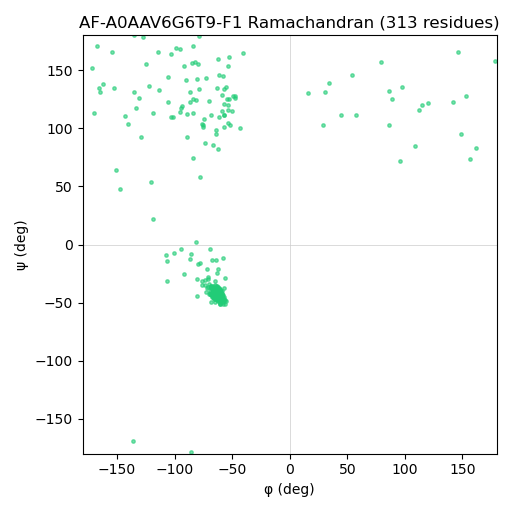 C CA . VAL A 1 215 ? 67.930 25.068 -50.997 1.00 48.59 215 VAL A CA 1
ATOM 1716 C C . VAL A 1 215 ? 67.218 23.831 -50.442 1.00 48.59 215 VAL A C 1
ATOM 1718 O O . VAL A 1 215 ? 66.045 23.595 -50.726 1.00 48.59 215 VAL A O 1
ATOM 1721 N N . VAL A 1 216 ? 67.917 23.029 -49.636 1.00 45.28 216 VAL A N 1
ATOM 1722 C CA . VAL A 1 216 ? 67.312 21.927 -48.875 1.00 45.28 216 VAL A CA 1
ATOM 1723 C C . VAL A 1 216 ? 66.512 22.532 -47.722 1.00 45.28 216 VAL A C 1
ATOM 1725 O O . VAL A 1 216 ? 67.005 22.720 -46.609 1.00 45.28 216 VAL A O 1
ATOM 1728 N N . ALA A 1 217 ? 65.250 22.857 -47.990 1.00 43.50 217 ALA A N 1
ATOM 1729 C CA . ALA A 1 217 ? 64.274 23.171 -46.959 1.00 43.50 217 ALA A CA 1
ATOM 1730 C C . ALA A 1 217 ? 63.834 21.865 -46.277 1.00 43.50 217 ALA A C 1
ATOM 1732 O O . ALA A 1 217 ? 63.018 21.101 -46.791 1.00 43.50 217 ALA A O 1
ATOM 1733 N N . LYS A 1 218 ? 64.388 21.597 -45.090 1.00 49.47 218 LYS A N 1
ATOM 1734 C CA . LYS A 1 218 ? 63.863 20.584 -44.164 1.00 49.47 218 LYS A CA 1
ATOM 1735 C C . LYS A 1 218 ? 62.412 20.943 -43.797 1.00 49.47 218 LYS A C 1
ATOM 1737 O O . LYS A 1 218 ? 62.193 22.052 -43.306 1.00 49.47 218 LYS A O 1
ATOM 1742 N N . PRO A 1 219 ? 61.425 20.035 -43.902 1.00 43.41 219 PRO A N 1
ATOM 1743 C CA . PRO A 1 219 ? 60.120 20.281 -43.310 1.00 43.41 219 PRO A CA 1
ATOM 1744 C C . PRO A 1 219 ? 60.234 20.114 -41.789 1.00 43.41 219 PRO A C 1
ATOM 1746 O O . PRO A 1 219 ? 60.390 19.009 -41.262 1.00 43.41 219 PRO A O 1
ATOM 1749 N N . LYS A 1 220 ? 60.169 21.234 -41.060 1.00 44.75 220 LYS A N 1
ATOM 1750 C CA . LYS A 1 220 ? 60.014 21.253 -39.602 1.00 44.75 220 LYS A CA 1
ATOM 1751 C C . LYS A 1 220 ? 58.658 20.627 -39.261 1.00 44.75 220 LYS A C 1
ATOM 1753 O O . LYS A 1 220 ? 57.618 21.275 -39.331 1.00 44.75 220 LYS A O 1
ATOM 1758 N N . ARG A 1 221 ? 58.681 19.345 -38.893 1.00 45.16 221 ARG A N 1
ATOM 1759 C CA . ARG A 1 221 ? 57.547 18.608 -38.324 1.00 45.16 221 ARG A CA 1
ATOM 1760 C C . ARG A 1 221 ? 57.008 19.366 -37.105 1.00 45.16 221 ARG A C 1
ATOM 1762 O O . ARG A 1 221 ? 57.596 19.305 -36.031 1.00 45.16 221 ARG A O 1
ATOM 1769 N N . ARG A 1 222 ? 55.864 20.041 -37.245 1.00 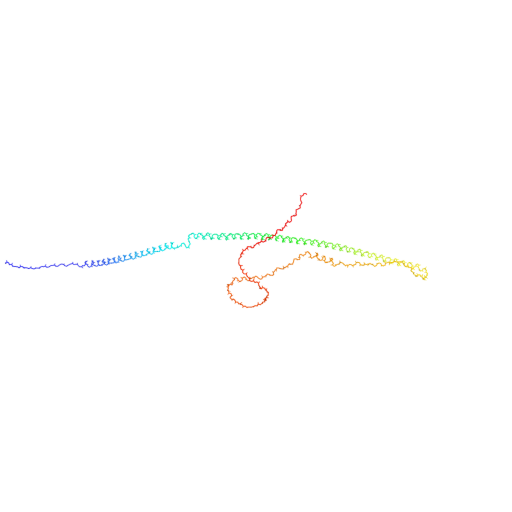51.12 222 ARG A N 1
ATOM 1770 C CA . ARG A 1 222 ? 54.979 20.361 -36.113 1.00 51.12 222 ARG A CA 1
ATOM 1771 C C . ARG A 1 222 ? 54.082 19.149 -35.855 1.00 51.12 222 ARG A C 1
ATOM 1773 O O . ARG A 1 222 ? 52.911 19.136 -36.200 1.00 51.12 222 ARG A O 1
ATOM 1780 N N . SER A 1 223 ? 54.662 18.108 -35.267 1.00 41.66 223 SER A N 1
ATOM 1781 C CA . SER A 1 223 ? 53.933 17.139 -34.441 1.00 41.66 223 SER A CA 1
ATOM 1782 C C . SER A 1 223 ? 54.113 17.628 -33.006 1.00 41.66 223 SER A C 1
ATOM 1784 O O . SER A 1 223 ? 55.239 17.772 -32.555 1.00 41.66 223 SER A O 1
ATOM 1786 N N . GLY A 1 224 ? 53.077 18.061 -32.303 1.00 49.91 224 GLY A N 1
ATOM 1787 C CA . GLY A 1 224 ? 51.975 17.204 -31.899 1.00 49.91 224 GLY A CA 1
ATOM 1788 C C . GLY A 1 224 ? 52.130 17.012 -30.396 1.00 49.91 224 GLY A C 1
ATOM 1789 O O . GLY A 1 224 ? 52.769 16.067 -29.961 1.00 49.91 224 GLY A O 1
ATOM 1790 N N . GLY A 1 225 ? 51.597 17.958 -29.626 1.00 48.50 225 GLY A N 1
ATOM 1791 C CA . GLY A 1 225 ? 51.740 18.009 -28.172 1.00 48.50 225 GLY A CA 1
ATOM 1792 C C . GLY A 1 225 ? 50.509 18.615 -27.511 1.00 48.50 225 GLY A C 1
ATOM 1793 O O . GLY A 1 225 ? 50.623 19.532 -26.718 1.00 48.50 225 GLY A O 1
ATOM 1794 N N . SER A 1 226 ? 49.318 18.154 -27.892 1.00 48.84 226 SER A N 1
ATOM 1795 C CA . SER A 1 226 ? 48.097 18.356 -27.102 1.00 48.84 226 SER A CA 1
ATOM 1796 C C . SER A 1 226 ? 47.140 17.195 -27.359 1.00 48.84 226 SER A C 1
ATOM 1798 O O . SER A 1 226 ? 46.096 17.324 -27.988 1.00 48.84 226 SER A O 1
ATOM 1800 N N . LYS A 1 227 ? 47.568 15.990 -26.967 1.00 52.19 227 LYS A N 1
ATOM 1801 C CA . LYS A 1 227 ? 46.729 14.779 -27.010 1.00 52.19 227 LYS A CA 1
ATOM 1802 C C . LYS A 1 227 ? 46.283 14.309 -25.624 1.00 52.19 227 LYS A C 1
ATOM 1804 O O . LYS A 1 227 ? 45.409 13.454 -25.545 1.00 52.19 227 LYS A O 1
ATOM 1809 N N . HIS A 1 228 ? 46.816 14.895 -24.550 1.00 49.72 228 HIS A N 1
ATOM 1810 C CA . HIS A 1 228 ? 46.465 14.521 -23.174 1.00 49.72 228 HIS A CA 1
ATOM 1811 C C . HIS A 1 228 ? 45.316 15.356 -22.583 1.00 49.72 228 HIS A C 1
ATOM 1813 O O . HIS A 1 228 ? 44.578 14.856 -21.747 1.00 49.72 228 HIS A O 1
ATOM 1819 N N . SER A 1 229 ? 45.090 16.586 -23.063 1.00 52.38 229 SER A N 1
ATOM 1820 C CA . SER A 1 229 ? 43.973 17.425 -22.593 1.00 52.38 229 SER A CA 1
ATOM 1821 C C . SER A 1 229 ? 42.637 17.042 -23.251 1.00 52.38 229 SER A C 1
ATOM 1823 O O . SER A 1 229 ? 41.631 16.859 -22.569 1.00 52.38 229 SER A O 1
ATOM 1825 N N . ALA A 1 230 ? 42.626 16.813 -24.569 1.00 54.31 230 ALA A N 1
ATOM 1826 C CA . ALA A 1 230 ? 41.395 16.497 -25.300 1.00 54.31 230 ALA A CA 1
ATOM 1827 C C . ALA A 1 230 ? 40.832 15.094 -24.992 1.00 54.31 230 ALA A C 1
ATOM 1829 O O . ALA A 1 230 ? 39.624 14.878 -25.075 1.00 54.31 230 ALA A O 1
ATOM 1830 N N . THR A 1 231 ? 41.688 14.137 -24.620 1.00 55.31 231 THR A N 1
ATOM 1831 C CA . THR A 1 231 ? 41.264 12.788 -24.209 1.00 55.31 231 THR A CA 1
ATOM 1832 C C . THR A 1 231 ? 40.689 12.778 -22.796 1.00 55.31 231 THR A C 1
ATOM 1834 O O . THR A 1 231 ? 39.705 12.081 -22.571 1.00 55.31 231 THR A O 1
ATOM 1837 N N . HIS A 1 232 ? 41.210 13.606 -21.885 1.00 54.97 232 HIS A N 1
ATOM 1838 C CA . HIS A 1 232 ? 40.651 13.763 -20.540 1.00 54.97 232 HIS A CA 1
ATOM 1839 C C . HIS A 1 232 ? 39.274 14.450 -20.569 1.00 54.97 232 HIS A C 1
ATOM 1841 O O . HIS A 1 232 ? 38.329 13.963 -19.956 1.00 54.97 232 HIS A O 1
ATOM 1847 N N . ILE A 1 233 ? 39.113 15.504 -21.380 1.00 56.88 233 ILE A N 1
ATOM 1848 C CA . ILE A 1 233 ? 37.831 16.223 -21.522 1.00 56.88 233 ILE A CA 1
ATOM 1849 C C . ILE A 1 233 ? 36.763 15.355 -22.220 1.00 56.88 233 ILE A C 1
ATOM 1851 O O . ILE A 1 233 ? 35.584 15.406 -21.870 1.00 56.88 233 ILE A O 1
ATOM 1855 N N . ARG A 1 234 ? 37.149 14.515 -23.194 1.00 54.34 234 ARG A N 1
ATOM 1856 C CA . ARG A 1 234 ? 36.211 13.595 -23.866 1.00 54.34 234 ARG A CA 1
ATOM 1857 C C . ARG A 1 234 ? 35.858 12.375 -23.008 1.00 54.34 234 ARG A C 1
ATOM 1859 O O . ARG A 1 234 ? 34.743 11.873 -23.120 1.00 54.34 234 ARG A O 1
ATOM 1866 N N . ALA A 1 235 ? 36.777 11.910 -22.161 1.00 54.16 235 ALA A N 1
ATOM 1867 C CA . ALA A 1 235 ? 36.528 10.815 -21.226 1.00 54.16 235 ALA A CA 1
ATOM 1868 C C . ALA A 1 235 ? 35.631 11.233 -20.049 1.00 54.16 235 ALA A C 1
ATOM 1870 O O . ALA A 1 235 ? 34.866 10.398 -19.571 1.00 54.16 235 ALA A O 1
ATOM 1871 N N . GLU A 1 236 ? 35.674 12.499 -19.617 1.00 52.75 236 GLU A N 1
ATOM 1872 C CA . GLU A 1 236 ? 34.730 13.029 -18.621 1.00 52.75 236 GLU A CA 1
ATOM 1873 C C . GLU A 1 236 ? 33.302 13.124 -19.163 1.00 52.75 236 GLU A C 1
ATOM 1875 O O . GLU A 1 236 ? 32.391 12.562 -18.559 1.00 52.75 236 GLU A O 1
ATOM 1880 N N . ARG A 1 237 ? 33.102 13.714 -20.351 1.00 55.31 237 ARG A N 1
ATOM 1881 C CA . ARG A 1 237 ? 31.757 13.831 -20.951 1.00 55.31 237 ARG A CA 1
ATOM 1882 C C . ARG A 1 237 ? 31.104 12.484 -21.275 1.00 55.31 237 ARG A C 1
ATOM 1884 O O . ARG A 1 237 ? 29.886 12.393 -21.336 1.00 55.31 237 ARG A O 1
ATOM 1891 N N . ALA A 1 238 ? 31.894 11.426 -21.472 1.00 56.00 238 ALA A N 1
ATOM 1892 C CA . ALA A 1 238 ? 31.377 10.069 -21.666 1.00 56.00 238 ALA A CA 1
ATOM 1893 C C . ALA A 1 238 ? 30.971 9.374 -20.348 1.00 56.00 238 ALA A C 1
ATOM 1895 O O . ALA A 1 238 ? 30.250 8.379 -20.383 1.00 56.00 238 ALA A O 1
ATOM 1896 N N . ARG A 1 239 ? 31.429 9.875 -19.191 1.00 56.06 239 ARG A N 1
ATOM 1897 C CA . ARG A 1 239 ? 31.117 9.339 -17.851 1.00 56.06 239 ARG A CA 1
ATOM 1898 C C . ARG A 1 239 ? 30.036 10.136 -17.116 1.00 56.06 239 ARG A C 1
ATOM 1900 O O . ARG A 1 239 ? 29.577 9.686 -16.073 1.00 56.06 239 ARG A O 1
ATOM 1907 N N . GLU A 1 240 ? 29.616 11.273 -17.665 1.00 53.75 240 GLU A N 1
ATOM 1908 C CA . GLU A 1 240 ? 28.532 12.115 -17.139 1.00 53.75 240 GLU A CA 1
ATOM 1909 C C . GLU A 1 240 ? 27.125 11.572 -17.446 1.00 53.75 240 GLU A C 1
ATOM 1911 O O . GLU A 1 240 ? 26.160 11.960 -16.797 1.00 53.75 240 GLU A O 1
ATOM 1916 N N . CYS A 1 241 ? 26.986 10.635 -18.393 1.00 55.50 241 CYS A N 1
ATOM 1917 C CA . CYS A 1 241 ? 25.692 10.037 -18.751 1.00 55.50 241 CYS A CA 1
ATOM 1918 C C . CYS A 1 241 ? 25.228 8.912 -17.809 1.00 55.50 241 CYS A C 1
ATOM 1920 O O . CYS A 1 241 ? 24.182 8.314 -18.050 1.00 55.50 241 CYS A O 1
ATOM 1922 N N . VAL A 1 242 ? 25.986 8.606 -16.754 1.00 54.38 242 VAL A N 1
ATOM 1923 C CA . VAL A 1 242 ? 25.559 7.679 -15.701 1.00 54.38 242 VAL A CA 1
ATOM 1924 C C . VAL A 1 242 ? 25.528 8.470 -14.399 1.00 54.38 242 VAL A C 1
ATOM 1926 O O . VAL A 1 242 ? 26.596 8.884 -13.939 1.00 54.38 242 VAL A O 1
ATOM 1929 N N . PRO A 1 243 ? 24.349 8.696 -13.793 1.00 54.59 243 PRO A N 1
ATOM 1930 C CA . PRO A 1 243 ? 24.274 9.249 -12.451 1.00 54.59 243 PRO A CA 1
ATOM 1931 C C . PRO A 1 243 ? 25.189 8.437 -11.530 1.00 54.59 243 PRO A C 1
ATOM 1933 O O . PRO A 1 243 ? 24.975 7.245 -11.317 1.00 54.59 243 PRO A O 1
ATOM 1936 N N . ARG A 1 244 ? 26.246 9.065 -10.999 1.00 59.16 244 ARG A N 1
ATOM 1937 C CA . ARG A 1 244 ? 27.080 8.482 -9.936 1.00 59.16 244 ARG A CA 1
ATOM 1938 C C . ARG A 1 244 ? 26.336 8.629 -8.617 1.00 59.16 244 ARG A C 1
ATOM 1940 O O . ARG A 1 244 ? 26.819 9.258 -7.680 1.00 59.16 244 ARG A O 1
ATOM 1947 N N . GLU A 1 245 ? 25.136 8.073 -8.567 1.00 63.84 245 GLU A N 1
ATOM 1948 C CA . GLU A 1 245 ? 24.458 7.830 -7.313 1.00 63.84 245 GLU A CA 1
ATOM 1949 C C . GLU A 1 245 ? 25.278 6.738 -6.627 1.00 63.84 245 GLU A C 1
ATOM 1951 O O . GLU A 1 245 ? 25.414 5.618 -7.125 1.00 63.84 245 GLU A O 1
ATOM 1956 N N . LYS A 1 246 ? 25.955 7.097 -5.535 1.00 63.34 246 LYS A N 1
ATOM 1957 C CA . LYS A 1 246 ? 26.538 6.098 -4.648 1.00 63.34 246 LYS A CA 1
ATOM 1958 C C . LYS A 1 246 ? 25.343 5.337 -4.087 1.00 63.34 246 LYS A C 1
ATOM 1960 O O . LYS A 1 246 ? 24.713 5.810 -3.149 1.00 63.34 246 LYS A O 1
ATOM 1965 N N . VAL A 1 247 ? 25.001 4.211 -4.707 1.00 53.12 247 VAL A N 1
ATOM 1966 C CA . VAL A 1 247 ? 24.053 3.249 -4.152 1.00 53.12 247 VAL A CA 1
ATOM 1967 C C . VAL A 1 247 ? 24.737 2.676 -2.920 1.00 53.12 247 VAL A C 1
ATOM 1969 O O . VAL A 1 247 ? 25.444 1.671 -2.984 1.00 53.12 247 VAL A O 1
ATOM 1972 N N . THR A 1 248 ? 24.601 3.368 -1.793 1.00 62.22 248 THR A N 1
ATOM 1973 C CA . THR A 1 248 ? 24.691 2.717 -0.496 1.00 62.22 248 THR A CA 1
ATOM 1974 C C . THR A 1 248 ? 23.610 1.648 -0.559 1.00 62.22 248 THR A C 1
ATOM 1976 O O . THR A 1 248 ? 22.430 1.968 -0.714 1.00 62.22 248 THR A O 1
ATOM 1979 N N . GLY A 1 249 ? 24.019 0.377 -0.590 1.00 69.50 249 GLY A N 1
ATOM 1980 C CA . GLY A 1 249 ? 23.073 -0.729 -0.509 1.00 69.50 249 GLY A CA 1
ATOM 1981 C C . GLY A 1 249 ? 22.177 -0.557 0.723 1.00 69.50 249 GLY A C 1
ATOM 1982 O O . GLY A 1 249 ? 22.533 0.213 1.621 1.00 69.50 249 GLY A O 1
ATOM 1983 N N . PRO A 1 250 ? 21.020 -1.237 0.772 1.00 63.47 250 PRO A N 1
ATOM 1984 C CA . PRO A 1 250 ? 20.179 -1.228 1.961 1.00 63.47 250 PRO A CA 1
ATOM 1985 C C . PRO A 1 250 ? 21.055 -1.488 3.186 1.00 63.47 250 PRO A C 1
ATOM 1987 O O . PRO A 1 250 ? 21.832 -2.444 3.183 1.00 63.47 250 PRO A O 1
ATOM 1990 N N . GLU A 1 251 ? 20.979 -0.597 4.175 1.00 70.75 251 GLU A N 1
ATOM 1991 C CA . GLU A 1 251 ? 21.636 -0.783 5.465 1.00 70.75 251 GLU A CA 1
ATOM 1992 C C . GLU A 1 251 ? 21.327 -2.200 5.956 1.00 70.75 251 GLU A C 1
ATOM 1994 O O . GLU A 1 251 ? 20.172 -2.634 5.920 1.00 70.75 251 GLU A O 1
ATOM 1999 N N . GLU A 1 252 ? 22.376 -2.947 6.305 1.00 71.00 252 GLU A N 1
ATOM 2000 C CA . GLU A 1 252 ? 22.258 -4.346 6.699 1.00 71.00 252 GLU A CA 1
ATOM 2001 C C . GLU A 1 252 ? 21.227 -4.434 7.836 1.00 71.00 252 GLU A C 1
ATOM 2003 O O . GLU A 1 252 ? 21.383 -3.740 8.846 1.00 71.00 252 GLU A O 1
ATOM 2008 N N . PRO A 1 253 ? 20.124 -5.190 7.667 1.00 69.19 253 PRO A N 1
ATOM 2009 C CA . PRO A 1 253 ? 19.013 -5.141 8.599 1.00 69.19 253 PRO A CA 1
ATOM 2010 C C . PRO A 1 253 ? 19.500 -5.584 9.973 1.00 69.19 253 PRO A C 1
ATOM 2012 O O . PRO A 1 253 ? 19.810 -6.754 10.203 1.00 69.19 253 PRO A O 1
ATOM 2015 N N . LYS A 1 254 ? 19.570 -4.623 10.897 1.00 75.31 254 LYS A N 1
ATOM 2016 C CA . LYS A 1 254 ? 19.864 -4.890 12.300 1.00 75.31 254 LYS A CA 1
ATOM 2017 C C . LYS A 1 254 ? 18.863 -5.932 12.793 1.00 75.31 254 LYS A C 1
ATOM 2019 O O . LYS A 1 254 ? 17.656 -5.737 12.653 1.00 75.31 254 LYS A O 1
ATOM 2024 N N . ALA A 1 255 ? 19.372 -7.033 13.345 1.00 77.12 255 ALA A N 1
ATOM 2025 C CA . ALA A 1 255 ? 18.541 -8.095 13.895 1.00 77.12 255 ALA A CA 1
ATOM 2026 C C . ALA A 1 255 ? 17.485 -7.489 14.831 1.00 77.12 255 ALA A C 1
ATOM 2028 O O . ALA A 1 255 ? 17.811 -6.684 15.711 1.00 77.12 255 ALA A O 1
ATOM 2029 N N . MET A 1 256 ? 16.222 -7.847 14.594 1.00 82.38 256 MET A N 1
ATOM 2030 C CA . MET A 1 256 ? 15.110 -7.387 15.417 1.00 82.38 256 MET A CA 1
ATOM 2031 C C . MET A 1 256 ? 15.389 -7.742 16.883 1.00 82.38 256 MET A C 1
ATOM 2033 O O . MET A 1 256 ? 15.837 -8.861 17.152 1.00 82.38 256 MET A O 1
ATOM 2037 N N . PRO A 1 257 ? 15.149 -6.822 17.832 1.00 77.19 257 PRO A N 1
ATOM 2038 C CA . PRO A 1 257 ? 15.239 -7.157 19.244 1.00 77.19 257 PRO A CA 1
ATOM 2039 C C . PRO A 1 257 ? 14.295 -8.326 19.541 1.00 77.19 257 PRO A C 1
ATOM 2041 O O . PRO A 1 257 ? 13.157 -8.338 19.069 1.00 77.19 257 PRO A O 1
ATOM 2044 N N . ASP A 1 258 ? 14.801 -9.316 20.278 1.00 79.44 258 ASP A N 1
ATOM 2045 C CA . ASP A 1 258 ? 14.101 -10.569 20.554 1.00 79.44 258 ASP A CA 1
ATOM 2046 C C . ASP A 1 258 ? 12.704 -10.295 21.155 1.00 79.44 258 ASP A C 1
ATOM 2048 O O . ASP A 1 258 ? 12.611 -9.737 22.257 1.00 79.44 258 ASP A O 1
ATOM 2052 N N . PRO A 1 259 ? 11.607 -10.670 20.464 1.00 74.31 259 PRO A N 1
ATOM 2053 C CA . PRO A 1 259 ? 10.251 -10.461 20.966 1.00 74.31 259 PRO A CA 1
ATOM 2054 C C . PRO A 1 259 ? 9.971 -11.265 22.243 1.00 74.31 259 PRO A C 1
ATOM 2056 O O . PRO A 1 259 ? 8.998 -10.979 22.944 1.00 74.31 259 PRO A O 1
ATOM 2059 N N . ALA A 1 260 ? 10.826 -12.235 22.590 1.00 72.12 260 ALA A N 1
ATOM 2060 C CA . ALA A 1 260 ? 10.689 -13.035 23.797 1.00 72.12 260 ALA A CA 1
ATOM 2061 C C . ALA A 1 260 ? 10.907 -12.253 25.102 1.00 72.12 260 ALA A C 1
ATOM 2063 O O . ALA A 1 260 ? 10.517 -12.734 26.165 1.00 72.12 260 ALA A O 1
ATOM 2064 N N . LEU A 1 261 ? 11.451 -11.030 25.055 1.00 62.69 261 LEU A N 1
ATOM 2065 C CA . LEU A 1 261 ? 11.677 -10.213 26.255 1.00 62.69 261 LEU A CA 1
ATOM 2066 C C . LEU A 1 261 ? 10.390 -9.847 27.015 1.00 62.69 261 LEU A C 1
ATOM 2068 O O . LEU A 1 261 ? 10.456 -9.574 28.212 1.00 62.69 261 LEU A O 1
ATOM 2072 N N . PHE A 1 262 ? 9.224 -9.893 26.364 1.00 66.31 262 PHE A N 1
ATOM 2073 C CA . PHE A 1 262 ? 7.928 -9.647 27.008 1.00 66.31 262 PHE A CA 1
ATOM 2074 C C . PHE A 1 262 ? 7.308 -10.897 27.654 1.00 66.31 262 PHE A C 1
ATOM 2076 O O . PHE A 1 262 ? 6.365 -10.772 28.432 1.00 66.31 262 PHE A O 1
ATOM 2083 N N . PHE A 1 263 ? 7.834 -12.095 27.368 1.00 61.81 263 PHE A N 1
ATOM 2084 C CA . PHE A 1 263 ? 7.304 -13.359 27.898 1.00 61.81 263 PHE A CA 1
ATOM 2085 C C . PHE A 1 263 ? 8.005 -13.838 29.171 1.00 61.81 263 PHE A C 1
ATOM 2087 O O . PHE A 1 263 ? 7.576 -14.822 29.775 1.00 61.81 263 PHE A O 1
ATOM 2094 N N . TYR A 1 264 ? 9.049 -13.141 29.623 1.00 67.44 264 TYR A N 1
ATOM 2095 C CA . TYR A 1 264 ? 9.682 -13.433 30.902 1.00 67.44 264 TYR A CA 1
ATOM 2096 C C . TYR A 1 264 ? 9.079 -12.550 31.999 1.00 67.44 264 TYR A C 1
ATOM 2098 O O . TYR A 1 264 ? 9.216 -11.325 31.941 1.00 67.44 264 TYR A O 1
ATOM 2106 N N . PRO A 1 265 ? 8.454 -13.137 33.040 1.00 62.09 265 PRO A N 1
ATOM 2107 C CA . PRO A 1 265 ? 8.092 -12.402 34.240 1.00 62.09 265 PRO A CA 1
ATOM 2108 C C . PRO A 1 265 ? 9.337 -11.697 34.768 1.00 62.09 265 PRO A C 1
ATOM 2110 O O . PRO A 1 265 ? 10.370 -12.338 34.981 1.00 62.09 265 PRO A O 1
ATOM 2113 N N . HIS A 1 266 ? 9.236 -10.382 34.943 1.00 57.84 266 HIS A N 1
ATOM 2114 C CA . HIS A 1 266 ? 10.318 -9.502 35.361 1.00 57.84 266 HIS A CA 1
ATOM 2115 C C . HIS A 1 266 ? 10.802 -9.897 36.765 1.00 57.84 266 HIS A C 1
ATOM 2117 O O . HIS A 1 266 ? 10.386 -9.345 37.780 1.00 57.84 266 HIS A O 1
ATOM 2123 N N . ARG A 1 267 ? 11.667 -10.912 36.859 1.00 54.16 267 ARG A N 1
ATOM 2124 C CA . ARG A 1 267 ? 12.359 -11.225 38.103 1.00 54.16 267 ARG A CA 1
ATOM 2125 C C . ARG A 1 267 ? 13.448 -10.186 38.258 1.00 54.16 267 ARG A C 1
ATOM 2127 O O . ARG A 1 267 ? 14.472 -10.254 37.584 1.00 54.16 267 ARG A O 1
ATOM 2134 N N . HIS A 1 268 ? 13.193 -9.229 39.146 1.00 48.34 268 HIS A N 1
ATOM 2135 C CA . HIS A 1 268 ? 14.187 -8.313 39.682 1.00 48.34 268 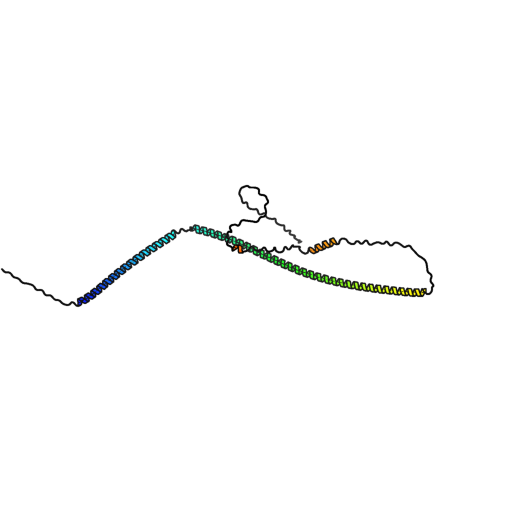HIS A CA 1
ATOM 2136 C C . HIS A 1 268 ? 15.468 -9.088 40.010 1.00 48.34 268 HIS A C 1
ATOM 2138 O O . HIS A 1 268 ? 15.563 -9.766 41.034 1.00 48.34 268 HIS A O 1
ATOM 2144 N N . ARG A 1 269 ? 16.469 -9.014 39.128 1.00 49.25 269 ARG A N 1
ATOM 2145 C CA . ARG A 1 269 ? 17.809 -9.477 39.463 1.00 49.25 269 ARG A CA 1
ATOM 2146 C C . ARG A 1 269 ? 18.422 -8.428 40.375 1.00 49.25 269 ARG A C 1
ATOM 2148 O O . ARG A 1 269 ? 18.863 -7.370 39.932 1.00 49.25 269 ARG A O 1
ATOM 2155 N N . ALA A 1 270 ? 18.452 -8.744 41.664 1.00 45.12 270 ALA A N 1
ATOM 2156 C CA . ALA A 1 270 ? 19.374 -8.123 42.591 1.00 45.12 270 ALA A CA 1
ATOM 2157 C C . ALA A 1 270 ? 20.815 -8.389 42.107 1.00 45.12 270 ALA A C 1
ATOM 2159 O O . ALA A 1 270 ? 21.244 -9.534 42.026 1.00 45.12 270 ALA A O 1
ATOM 2160 N N . ARG A 1 271 ? 21.491 -7.294 41.730 1.00 50.69 271 ARG A N 1
ATOM 2161 C CA . ARG A 1 271 ? 22.942 -7.026 41.633 1.00 50.69 271 ARG A CA 1
ATOM 2162 C C . ARG A 1 271 ? 23.917 -8.174 41.312 1.00 50.69 271 ARG A C 1
ATOM 2164 O O . ARG A 1 271 ? 24.093 -9.096 42.094 1.00 50.69 271 ARG A O 1
ATOM 2171 N N . SER A 1 272 ? 24.796 -7.907 40.342 1.00 40.03 272 SER A N 1
ATOM 2172 C CA . SER A 1 272 ? 26.231 -8.171 40.519 1.00 40.03 272 SER A CA 1
ATOM 2173 C C . SER A 1 272 ? 27.035 -6.954 40.056 1.00 40.03 272 SER A C 1
ATOM 2175 O O . SER A 1 272 ? 26.931 -6.521 38.910 1.00 40.03 272 SER A O 1
ATOM 2177 N N . ARG A 1 273 ? 27.763 -6.351 41.002 1.00 48.62 273 ARG A N 1
ATOM 2178 C CA . ARG A 1 273 ? 28.820 -5.361 40.766 1.00 48.62 273 ARG A CA 1
ATOM 2179 C C . ARG A 1 273 ? 30.097 -6.111 40.359 1.00 48.62 273 ARG A C 1
ATOM 2181 O O . ARG A 1 273 ? 30.288 -7.234 40.809 1.00 48.62 273 ARG A O 1
ATOM 2188 N N . HIS A 1 274 ? 30.978 -5.410 39.637 1.00 37.84 274 HIS A N 1
ATOM 2189 C CA . HIS A 1 274 ? 32.291 -5.818 39.092 1.00 37.84 274 HIS A CA 1
ATOM 2190 C C . HIS A 1 274 ? 32.218 -6.500 37.716 1.00 37.84 274 HIS A C 1
ATOM 2192 O O . HIS A 1 274 ? 31.448 -7.427 37.532 1.00 37.84 274 HIS A O 1
ATOM 2198 N N . ALA A 1 275 ? 33.009 -6.152 36.703 1.00 37.03 275 ALA A N 1
ATOM 2199 C CA . ALA A 1 275 ? 33.992 -5.093 36.467 1.00 37.03 275 ALA A CA 1
ATOM 2200 C C . ALA A 1 275 ? 34.378 -5.166 34.972 1.00 37.03 275 ALA A C 1
ATOM 2202 O O . ALA A 1 275 ? 34.314 -6.256 34.413 1.00 37.03 275 ALA A O 1
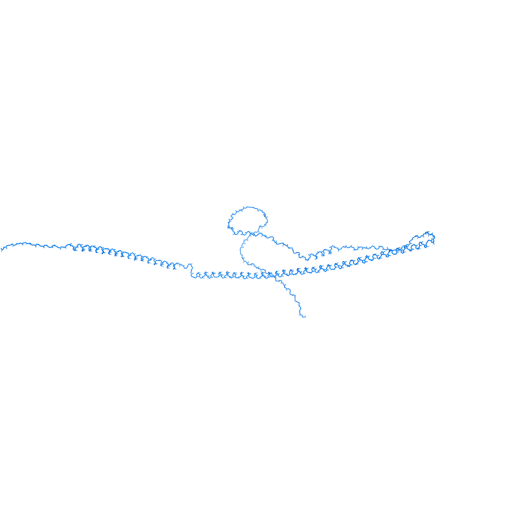ATOM 2203 N N . LEU A 1 276 ? 34.785 -4.035 34.374 1.00 44.00 276 LEU A N 1
ATOM 2204 C CA . LEU A 1 276 ? 35.770 -3.844 33.278 1.00 44.00 276 LEU A CA 1
ATOM 2205 C C . LEU A 1 276 ? 35.514 -2.442 32.673 1.00 44.00 276 LEU A C 1
ATOM 2207 O O . LEU A 1 276 ? 34.585 -2.259 31.900 1.00 44.00 276 LEU A O 1
ATOM 2211 N N . ARG A 1 277 ? 36.062 -1.377 33.279 1.00 36.09 277 ARG A N 1
ATOM 2212 C CA . ARG A 1 277 ? 37.324 -0.686 32.912 1.00 36.09 277 ARG A CA 1
ATOM 2213 C C . ARG A 1 277 ? 37.349 -0.154 31.473 1.00 36.09 277 ARG A C 1
ATOM 2215 O O . ARG A 1 277 ? 37.498 -0.959 30.565 1.00 36.09 277 ARG A O 1
ATOM 2222 N N . LEU A 1 278 ? 37.327 1.182 31.329 1.00 39.06 278 LEU A N 1
ATOM 2223 C CA . LEU A 1 278 ? 38.218 2.047 30.513 1.00 39.06 278 LEU A CA 1
ATOM 2224 C C . LEU A 1 278 ? 37.760 3.537 30.630 1.00 39.06 278 LEU A C 1
ATOM 2226 O O . LEU A 1 278 ? 36.654 3.752 31.122 1.00 39.06 278 LEU A O 1
ATOM 2230 N N . PRO A 1 279 ? 38.620 4.551 30.372 1.00 40.34 279 PRO A N 1
ATOM 2231 C CA . PRO A 1 279 ? 39.084 5.480 31.414 1.00 40.34 279 PRO A CA 1
ATOM 2232 C C . PRO A 1 279 ? 38.455 6.883 31.462 1.00 40.34 279 PRO A C 1
ATOM 2234 O O . PRO A 1 279 ? 37.871 7.374 30.503 1.00 40.34 279 PRO A O 1
ATOM 2237 N N . LEU A 1 280 ? 38.704 7.471 32.638 1.00 36.16 280 LEU A N 1
ATOM 2238 C CA . LEU A 1 280 ? 38.669 8.862 33.102 1.00 36.16 280 LEU A CA 1
ATOM 2239 C C . LEU A 1 280 ? 39.214 9.929 32.130 1.00 36.16 280 LEU A C 1
ATOM 2241 O O . LEU A 1 280 ? 40.029 9.606 31.270 1.00 36.16 280 LEU A O 1
ATOM 2245 N N . GLU A 1 281 ? 38.858 11.181 32.470 1.00 34.28 281 GLU A N 1
ATOM 2246 C CA . GLU A 1 281 ? 39.364 12.519 32.070 1.00 34.28 281 GLU A CA 1
ATOM 2247 C C . GLU A 1 281 ? 38.277 13.298 31.291 1.00 34.28 281 GLU A C 1
ATOM 2249 O O . GLU A 1 281 ? 37.823 12.844 30.249 1.00 34.28 281 GLU A O 1
ATOM 2254 N N . ALA A 1 282 ? 37.774 14.469 31.683 1.00 33.94 282 ALA A N 1
ATOM 2255 C CA . ALA A 1 282 ? 38.012 15.355 32.817 1.00 33.94 282 ALA A CA 1
ATOM 2256 C C . ALA A 1 282 ? 36.878 16.414 32.849 1.00 33.94 282 ALA A C 1
ATOM 2258 O O . ALA A 1 282 ? 36.157 16.573 31.864 1.00 33.94 282 ALA A O 1
ATOM 2259 N N . MET A 1 283 ? 36.832 17.184 33.943 1.00 39.22 283 MET A N 1
ATOM 2260 C CA . MET A 1 283 ? 36.035 18.399 34.207 1.00 39.22 283 MET A CA 1
ATOM 2261 C C . MET A 1 283 ? 34.712 18.182 34.954 1.00 39.22 283 MET A C 1
ATOM 2263 O O . MET A 1 283 ? 33.611 18.333 34.430 1.00 39.22 283 MET A O 1
ATOM 2267 N N . GLU A 1 284 ? 34.882 17.866 36.238 1.00 36.84 284 GLU A N 1
ATOM 2268 C CA . GLU A 1 284 ? 34.047 18.394 37.316 1.00 36.84 284 GLU A CA 1
ATOM 2269 C C . GLU A 1 284 ? 34.390 19.877 37.556 1.00 36.84 284 GLU A C 1
ATOM 2271 O O . GLU A 1 284 ? 35.554 20.248 37.421 1.00 36.84 284 GLU A O 1
ATOM 2276 N N . ASP A 1 285 ? 33.359 20.674 37.863 1.00 33.22 285 ASP A N 1
ATOM 2277 C CA . ASP A 1 285 ? 33.298 21.934 38.639 1.00 33.22 285 ASP A CA 1
ATOM 2278 C C . ASP A 1 285 ? 32.079 22.726 38.104 1.00 33.22 285 ASP A C 1
ATOM 2280 O O . ASP A 1 285 ? 31.943 22.912 36.902 1.00 33.22 285 ASP A O 1
ATOM 2284 N N . MET A 1 286 ? 31.099 23.230 38.854 1.00 39.16 286 MET A N 1
ATOM 2285 C CA . MET A 1 286 ? 30.869 23.340 40.286 1.00 39.16 286 MET A CA 1
ATOM 2286 C C . MET A 1 286 ? 29.361 23.606 40.527 1.00 39.16 286 MET A C 1
ATOM 2288 O O . MET A 1 286 ? 28.735 24.381 39.812 1.00 39.16 286 MET A O 1
ATOM 2292 N N . VAL A 1 287 ? 28.816 22.938 41.547 1.00 35.62 287 VAL A N 1
ATOM 2293 C CA . VAL A 1 287 ? 27.814 23.356 42.558 1.00 35.62 287 VAL A CA 1
ATOM 2294 C C . VAL A 1 287 ? 26.976 24.633 42.321 1.00 35.62 287 VAL A C 1
ATOM 2296 O O . VAL A 1 287 ? 27.525 25.726 42.243 1.00 35.62 287 VAL A O 1
ATOM 2299 N N . GLY A 1 288 ? 25.646 24.516 42.486 1.00 31.97 288 GLY A N 1
ATOM 2300 C CA . GLY A 1 288 ? 24.849 25.585 43.115 1.00 31.97 288 GLY A CA 1
ATOM 2301 C C . GLY A 1 288 ? 23.398 25.767 42.650 1.00 31.97 288 GLY A C 1
ATOM 2302 O O . GLY A 1 288 ? 23.165 26.517 41.719 1.00 31.97 288 GLY A O 1
ATOM 2303 N N . ALA A 1 289 ? 22.469 25.141 43.384 1.00 39.62 289 ALA A N 1
ATOM 2304 C CA . ALA A 1 289 ? 21.160 25.642 43.846 1.00 39.62 289 ALA A CA 1
ATOM 2305 C C . ALA A 1 289 ? 20.079 26.231 42.891 1.00 39.62 289 ALA A C 1
ATOM 2307 O O . ALA A 1 289 ? 20.341 27.013 41.991 1.00 39.62 289 ALA A O 1
ATOM 2308 N N . GLU A 1 290 ? 18.833 25.939 43.299 1.00 32.31 290 GLU A N 1
ATOM 2309 C CA . GLU A 1 290 ? 17.549 26.627 43.042 1.00 32.31 290 GLU A CA 1
ATOM 2310 C C . GLU A 1 290 ? 16.701 26.250 41.797 1.00 32.31 290 GLU A C 1
ATOM 2312 O O . GLU A 1 290 ? 17.121 26.248 40.645 1.00 32.31 290 GLU A O 1
ATOM 2317 N N . VAL A 1 291 ? 15.450 25.910 42.121 1.00 41.56 291 VAL A N 1
ATOM 2318 C CA . VAL A 1 291 ? 14.221 25.672 41.325 1.00 41.56 291 VAL A CA 1
ATOM 2319 C C . VAL A 1 291 ? 13.552 27.056 41.064 1.00 41.56 291 VAL A C 1
ATOM 2321 O O . VAL A 1 291 ? 13.970 27.983 41.751 1.00 41.56 291 VAL A O 1
ATOM 2324 N N . PRO A 1 292 ? 12.506 27.306 40.225 1.00 51.06 292 PRO A N 1
ATOM 2325 C CA . PRO A 1 292 ? 11.739 26.518 39.239 1.00 51.06 292 PRO A CA 1
ATOM 2326 C C . PRO A 1 292 ? 11.652 27.177 37.832 1.00 51.06 292 PRO A C 1
ATOM 2328 O O . PRO A 1 292 ? 12.086 28.299 37.609 1.00 51.06 292 PRO A O 1
ATOM 2331 N N . ASP A 1 293 ? 10.992 26.481 36.901 1.00 33.94 293 ASP A N 1
ATOM 2332 C CA . ASP A 1 293 ? 9.793 26.948 36.167 1.00 33.94 293 ASP A CA 1
ATOM 2333 C C . ASP A 1 293 ? 9.796 26.516 34.688 1.00 33.94 293 ASP A C 1
ATOM 2335 O O . ASP A 1 293 ? 10.733 26.744 33.921 1.00 33.94 293 ASP A O 1
ATOM 2339 N N . ARG A 1 294 ? 8.741 25.795 34.300 1.00 38.22 294 ARG A N 1
ATOM 2340 C CA . ARG A 1 294 ? 8.598 25.169 32.980 1.00 38.22 294 ARG A CA 1
ATOM 2341 C C . ARG A 1 294 ? 7.934 26.154 32.024 1.00 38.22 294 ARG A C 1
ATOM 2343 O O . ARG A 1 294 ? 6.716 26.162 31.882 1.00 38.22 294 ARG A O 1
ATOM 2350 N N . VAL A 1 295 ? 8.751 26.917 31.305 1.00 38.12 295 VAL A N 1
ATOM 2351 C CA . VAL A 1 295 ? 8.327 27.655 30.108 1.00 38.12 295 VAL A CA 1
ATOM 2352 C C . VAL A 1 295 ? 8.433 26.742 28.880 1.00 38.12 295 VAL A C 1
ATOM 2354 O O . VAL A 1 295 ? 9.427 26.046 28.676 1.00 38.12 295 VAL A O 1
ATOM 2357 N N . ALA A 1 296 ? 7.363 26.716 28.085 1.00 41.38 296 ALA A N 1
ATOM 2358 C CA . ALA A 1 296 ? 7.203 25.912 26.876 1.00 41.38 296 ALA A CA 1
ATOM 2359 C C . ALA A 1 296 ? 8.241 26.246 25.780 1.00 41.38 296 ALA A C 1
ATOM 2361 O O . ALA A 1 296 ? 8.585 27.417 25.606 1.00 41.38 296 ALA A O 1
ATOM 2362 N N . PRO A 1 297 ? 8.698 25.265 24.977 1.00 41.38 297 PRO A N 1
ATOM 2363 C CA . PRO A 1 297 ? 9.574 25.549 23.852 1.00 41.38 297 PRO A CA 1
ATOM 2364 C C . PRO A 1 297 ? 8.790 26.022 22.619 1.00 41.38 297 PRO A C 1
ATOM 2366 O O . PRO A 1 297 ? 7.906 25.345 22.093 1.00 41.38 297 PRO A O 1
ATOM 2369 N N . ILE A 1 298 ? 9.197 27.201 22.160 1.00 40.94 298 ILE A N 1
ATOM 2370 C CA . ILE A 1 298 ? 8.920 27.828 20.868 1.00 40.94 298 ILE A CA 1
ATOM 2371 C C . ILE A 1 298 ? 9.388 26.895 19.739 1.00 40.94 298 ILE A C 1
ATOM 2373 O O . ILE A 1 298 ? 10.574 26.581 19.642 1.00 40.94 298 ILE A O 1
ATOM 2377 N N . LEU A 1 299 ? 8.471 26.483 18.859 1.00 41.09 299 LEU A N 1
ATOM 2378 C CA . LEU A 1 299 ? 8.810 25.876 17.571 1.00 41.09 299 LEU A CA 1
ATOM 2379 C C . LEU A 1 299 ? 8.954 26.981 16.520 1.00 41.09 299 LEU A C 1
ATOM 2381 O O . LEU A 1 299 ? 7.992 27.650 16.149 1.00 41.09 299 LEU A O 1
ATOM 2385 N N . VAL A 1 300 ? 10.189 27.156 16.060 1.00 38.50 300 VAL A N 1
ATOM 2386 C CA . VAL A 1 300 ? 10.579 27.995 14.925 1.00 38.50 300 VAL A CA 1
ATOM 2387 C C . VAL A 1 300 ? 10.072 27.351 13.630 1.00 38.50 300 VAL A C 1
ATOM 2389 O O . VAL A 1 300 ? 10.395 26.201 13.336 1.00 38.50 300 VAL A O 1
ATOM 2392 N N . ALA A 1 301 ? 9.284 28.095 12.854 1.00 45.41 301 ALA A N 1
ATOM 2393 C CA . ALA A 1 301 ? 8.848 27.712 11.513 1.00 45.41 301 ALA A CA 1
ATOM 2394 C C . ALA A 1 301 ? 9.944 28.004 10.461 1.00 45.41 301 ALA A C 1
ATOM 2396 O O . ALA A 1 301 ? 10.600 29.046 10.554 1.00 45.41 301 ALA A O 1
ATOM 2397 N N . PRO A 1 302 ? 10.140 27.146 9.441 1.00 55.72 302 PRO A N 1
ATOM 2398 C CA . PRO A 1 302 ? 11.000 27.448 8.298 1.00 55.72 302 PRO A CA 1
ATOM 2399 C C . PRO A 1 302 ? 10.255 28.242 7.195 1.00 55.72 302 PRO A C 1
ATOM 2401 O O . PRO A 1 302 ? 9.026 28.175 7.110 1.00 55.72 302 PRO A O 1
ATOM 2404 N N . PRO A 1 303 ? 10.97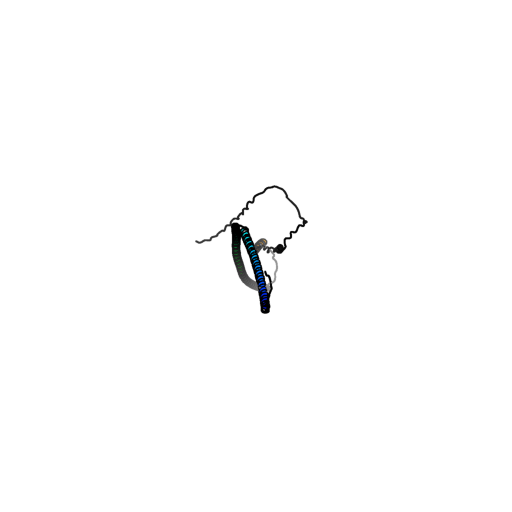6 29.000 6.342 1.00 54.47 303 PRO A N 1
ATOM 2405 C CA . PRO A 1 303 ? 10.394 29.960 5.396 1.00 54.47 303 PRO A CA 1
ATOM 2406 C C . PRO A 1 303 ? 9.885 29.323 4.083 1.00 54.47 303 PRO A C 1
ATOM 2408 O O . PRO A 1 303 ? 10.381 28.269 3.676 1.00 54.47 303 PRO A O 1
ATOM 2411 N N . PRO A 1 304 ? 8.946 29.977 3.365 1.00 50.62 304 PRO A N 1
ATOM 2412 C CA . PRO A 1 304 ? 8.410 29.472 2.103 1.00 50.62 304 PRO A CA 1
ATOM 2413 C C . PRO A 1 304 ? 9.361 29.723 0.923 1.00 50.62 304 PRO A C 1
ATOM 2415 O O . PRO A 1 304 ? 9.877 30.823 0.728 1.00 50.62 304 PRO A O 1
ATOM 2418 N N . THR A 1 305 ? 9.564 28.695 0.098 1.00 44.91 305 THR A N 1
ATOM 2419 C CA . THR A 1 305 ? 10.310 28.790 -1.163 1.00 44.91 305 THR A CA 1
ATOM 2420 C C . THR A 1 305 ? 9.390 29.292 -2.278 1.00 44.91 305 THR A C 1
ATOM 2422 O O . THR A 1 305 ? 8.325 28.727 -2.524 1.00 44.91 305 THR A O 1
ATOM 2425 N N . ALA A 1 306 ? 9.814 30.367 -2.939 1.00 40.38 306 ALA A N 1
ATOM 2426 C CA . ALA A 1 306 ? 9.118 31.029 -4.034 1.00 40.38 306 ALA A CA 1
ATOM 2427 C C . ALA A 1 306 ? 8.958 30.124 -5.269 1.00 40.38 306 ALA A C 1
ATOM 2429 O O . ALA A 1 306 ? 9.911 29.493 -5.725 1.00 40.38 306 ALA A O 1
ATOM 2430 N N . THR A 1 307 ? 7.754 30.109 -5.840 1.00 43.34 307 THR A N 1
ATOM 2431 C CA . THR A 1 307 ? 7.444 29.493 -7.134 1.00 43.34 307 THR A CA 1
ATOM 2432 C C . THR A 1 307 ? 7.525 30.572 -8.215 1.00 43.34 307 THR A C 1
ATOM 2434 O O . THR A 1 307 ? 6.787 31.553 -8.177 1.00 43.34 307 THR A O 1
ATOM 2437 N N . ILE A 1 308 ? 8.446 30.409 -9.165 1.00 41.84 308 ILE A N 1
ATOM 2438 C CA . ILE A 1 308 ? 8.555 31.246 -10.365 1.00 41.84 308 ILE A CA 1
ATOM 2439 C C . ILE A 1 308 ? 7.577 30.687 -11.402 1.00 41.84 308 ILE A C 1
ATOM 2441 O O . ILE A 1 308 ? 7.762 29.574 -11.893 1.00 41.84 308 ILE A O 1
ATOM 2445 N N . ALA A 1 309 ? 6.539 31.459 -11.721 1.00 41.31 309 ALA A N 1
ATOM 2446 C CA . ALA A 1 309 ? 5.663 31.232 -12.862 1.00 41.31 309 ALA A CA 1
ATOM 2447 C C . ALA A 1 309 ? 6.269 31.912 -14.099 1.00 41.31 309 ALA A C 1
ATOM 2449 O O . ALA A 1 309 ? 6.530 33.114 -14.090 1.00 41.31 309 ALA A O 1
ATOM 2450 N N . ALA A 1 310 ? 6.511 31.133 -15.153 1.00 44.06 310 ALA A N 1
ATOM 2451 C CA . ALA A 1 310 ? 6.812 31.632 -16.487 1.00 44.06 310 ALA A CA 1
ATOM 2452 C C . ALA A 1 310 ? 5.548 31.470 -17.335 1.00 44.06 310 ALA A C 1
ATOM 2454 O O . ALA A 1 310 ? 5.141 30.351 -17.641 1.00 44.06 310 ALA A O 1
ATOM 2455 N N . GLU A 1 311 ? 4.925 32.593 -17.675 1.00 43.47 311 GLU A N 1
ATOM 2456 C CA . GLU A 1 311 ? 3.733 32.667 -18.510 1.00 43.47 311 GLU A CA 1
ATOM 2457 C C . GLU A 1 311 ? 4.133 33.195 -19.893 1.00 43.47 311 GLU A C 1
ATOM 2459 O O . GLU A 1 311 ? 4.749 34.254 -20.035 1.00 43.47 311 GLU A O 1
ATOM 2464 N N . SER A 1 312 ? 3.836 32.408 -20.924 1.00 49.44 312 SER A N 1
ATOM 2465 C CA . SER A 1 312 ? 4.058 32.738 -22.326 1.00 49.44 312 SER A CA 1
ATOM 2466 C C . SER A 1 312 ? 2.749 33.183 -22.982 1.00 49.44 312 SER A C 1
ATOM 2468 O O . SER A 1 312 ? 1.879 32.358 -23.233 1.00 49.44 312 SER A O 1
ATOM 2470 N N . LYS A 1 313 ? 2.683 34.482 -23.288 1.00 47.62 313 LYS A N 1
ATOM 2471 C CA . LYS A 1 313 ? 2.244 35.110 -24.549 1.00 47.62 313 LYS A CA 1
ATOM 2472 C C . LYS A 1 313 ? 0.962 34.593 -25.237 1.00 47.62 313 LYS A C 1
ATOM 2474 O O . LYS A 1 313 ? 0.987 33.569 -25.916 1.00 47.62 313 LYS A O 1
ATOM 2479 N N . ALA A 1 314 ? -0.070 35.440 -25.228 1.00 51.53 314 ALA A N 1
ATOM 2480 C CA . ALA A 1 314 ? -1.108 35.519 -26.256 1.00 51.53 314 ALA A CA 1
ATOM 2481 C C . ALA A 1 314 ? -1.471 36.998 -26.507 1.00 51.53 314 ALA A C 1
ATOM 2483 O O . ALA A 1 314 ? -2.089 37.617 -25.650 1.00 51.53 314 ALA A O 1
ATOM 2484 N N . GLU A 1 315 ? -0.978 37.539 -27.628 1.00 47.22 315 GLU A N 1
ATOM 2485 C CA . GLU A 1 315 ? -1.565 38.525 -28.570 1.00 47.22 315 GLU A CA 1
ATOM 2486 C C . GLU A 1 315 ? -0.472 39.062 -29.511 1.00 47.22 315 GLU A C 1
ATOM 2488 O O . GLU A 1 315 ? 0.659 39.343 -29.041 1.00 47.22 315 GLU A O 1
#

Secondary structure (DSSP, 8-state):
-----------------SHHHHHHHHHHHHHHHHHHHHHHHHHHHHHHHHHHHHHHHHHHHHHHHHHHHHHHHHHS--SS-HHHHHHHHHHHHHHHHHHHHHHHHHHHHHHHHHHHHHHHHHHHHHHHHHHHHHHHHHHHHHHHHHHHHHHHHHHHHHHHHHHHHHHHHHHHHHHHHHHHHHHHHHHHHHHHHHHHTTS---------------------------SHHHHHHHHHHTTTTS------PPPP-PPPPPGGGGSS------------------------------PPPP-PPPPPPPP--------

Solvent-accessible surface area (backbone atoms only — not comparable to full-atom values): 20276 Å² total; per-residue (Å²): 140,85,90,87,92,90,82,90,87,88,88,87,88,85,85,88,76,66,72,56,57,56,53,47,54,52,48,54,50,49,50,53,50,50,55,49,50,52,52,49,50,52,50,51,52,50,51,52,51,53,52,53,52,51,53,51,53,49,49,53,52,48,53,51,49,52,50,49,53,51,45,47,65,69,64,45,60,62,93,51,46,77,66,54,50,52,53,51,48,51,52,49,49,52,52,51,52,50,50,51,53,52,49,51,53,52,50,52,52,51,52,51,52,51,51,51,51,52,50,52,49,50,52,52,51,52,51,53,50,50,50,52,52,51,52,53,52,52,53,51,52,49,51,53,50,51,51,52,50,53,52,52,51,53,52,51,48,52,51,50,52,52,52,52,51,52,51,49,51,52,49,51,50,52,51,52,52,53,50,51,52,53,51,49,50,52,51,51,49,49,54,46,53,59,60,47,72,76,59,87,90,82,87,87,89,88,86,84,88,84,89,80,91,78,85,84,76,75,82,81,77,86,75,86,88,74,68,70,62,62,51,52,58,52,54,48,66,69,54,64,82,51,83,83,69,82,76,73,66,82,74,78,78,73,77,74,78,70,78,64,70,79,76,53,82,86,70,82,75,80,80,81,84,86,86,84,88,86,84,87,89,85,83,87,86,80,90,83,87,86,86,88,83,93,76,81,86,83,82,84,81,85,85,88,82,85,82,86,83,87,83,83,85,91,135

Organism: NCBI:txid278164

InterPro domains:
  IPR039496 CCDC92/74, N-terminal [PF14916] (32-84)
  IPR040370 Coiled-coil domain-containing protein 74A/74B/92 [PTHR14882] (23-272)

pLDDT: mean 73.48, std 23.91, range [31.97, 98.88]

Radius of gyration: 75.08 Å; Cα contacts (8 Å, |Δi|>4): 2; chains: 1; bounding box: 194×103×222 Å